Protein AF-A0A5A9PK82-F1 (afdb_monomer)

Mean predicted aligned error: 13.73 Å

Secondary structure (DSSP, 8-state):
--HHHHHHHHHHHHHHHHHHHHHHHHHHHHHHHHHHHHHHHHHHHHHHHHHHHHT--HHHHHHHHHHHHHHHHHTT--TT-TTTHHHHHHHHHHHHHHHHHHHHHHSTT--HHHHHHHHHHHHHHHHHHHHHHHHHHHHS-GGG----HHHHTSTT---GGG--TT-SS-HHHHHHHHHHHHHHHHHHHHHHHHHHHHHHHHHHHHHHHHHHHHHHHHHHTT--TT---HHHHHHHHHHHHHHHHHHHHHHHHHHHHHTTSTTSTTTSSS--------------------------------

Nearest PDB structures (foldseek):
  6xns-assembly1_B  TM=2.934E-01  e=5.528E-01  synthetic construct
  8iyj-assembly1_U5  TM=2.258E-01  e=2.770E+00  Mus musculus
  8iyj-assembly1_V4  TM=2.038E-01  e=4.299E+00  Mus musculus
  8snb-assembly1_8T  TM=1.357E-01  e=3.713E+00  Strongylocentrotus purpuratus
  8i7o-assembly1_C3  TM=1.829E-01  e=9.392E+00  Mus musculus

Solvent-accessible surface area (backbone atoms only — not comparable to full-atom values): 17969 Å² total; per-residue (Å²): 132,54,75,66,59,51,53,53,50,51,52,52,49,52,52,50,48,52,52,50,47,62,72,43,43,58,59,53,46,50,54,49,46,56,49,40,52,53,47,39,52,53,54,51,52,51,48,55,51,50,32,59,75,70,71,54,54,72,68,58,50,51,47,33,40,49,50,52,52,52,50,71,69,45,79,84,70,76,93,85,48,85,80,53,49,63,44,52,51,50,39,53,51,41,39,52,52,41,51,54,50,58,55,54,64,72,48,89,87,69,50,74,68,53,44,50,53,51,53,53,52,42,51,55,42,52,53,51,38,52,55,38,49,52,55,48,45,72,76,46,60,82,92,60,45,80,88,48,71,74,55,60,61,39,92,86,55,76,58,64,86,61,57,56,96,87,52,100,63,56,56,69,60,34,46,56,50,32,53,51,52,52,50,46,51,53,35,55,49,49,49,53,50,46,54,51,52,52,51,52,52,52,52,51,54,52,51,53,50,52,53,51,49,52,56,49,50,40,49,73,71,69,53,66,93,78,75,60,54,72,71,51,48,54,50,50,51,52,52,49,54,51,51,49,51,56,49,49,57,48,48,55,53,44,53,61,56,43,58,76,44,76,77,50,63,79,60,74,78,58,80,85,79,78,79,76,88,83,79,76,82,75,87,72,81,79,78,86,74,90,82,85,84,82,83,88,79,91,76,87,85,130

Organism: NCBI:txid1572043

Structure (mmCIF, N/CA/C/O backbone):
data_AF-A0A5A9PK82-F1
#
_entry.id   AF-A0A5A9PK82-F1
#
loop_
_atom_site.group_PDB
_atom_site.id
_atom_site.type_symbol
_atom_site.label_atom_id
_atom_site.label_alt_id
_atom_site.label_comp_id
_atom_site.label_asym_id
_atom_site.label_entity_id
_atom_site.label_seq_id
_atom_site.pdbx_PDB_ins_code
_atom_site.Cartn_x
_atom_site.Cartn_y
_atom_site.Cartn_z
_atom_site.occupancy
_atom_site.B_iso_or_equiv
_atom_site.auth_seq_id
_atom_site.auth_comp_id
_atom_site.auth_asym_id
_atom_site.auth_atom_id
_atom_site.pdbx_PDB_model_num
ATOM 1 N N . MET A 1 1 ? 15.583 32.517 -18.626 1.00 63.94 1 MET A N 1
ATOM 2 C CA . MET A 1 1 ? 15.439 31.215 -19.321 1.00 63.94 1 MET A CA 1
ATOM 3 C C . MET A 1 1 ? 14.335 31.356 -20.365 1.00 63.94 1 MET A C 1
ATOM 5 O O . MET A 1 1 ? 13.257 31.817 -20.003 1.00 63.94 1 MET A O 1
ATOM 9 N N . SER A 1 2 ? 14.593 31.056 -21.642 1.00 86.00 2 SER A N 1
ATOM 10 C CA . SER A 1 2 ? 13.577 31.177 -22.704 1.00 86.00 2 SER A CA 1
ATOM 11 C C . SER A 1 2 ? 12.447 30.150 -22.518 1.00 86.00 2 SER A C 1
ATOM 13 O O . SER A 1 2 ? 12.601 29.180 -21.775 1.00 86.00 2 SER A O 1
ATOM 15 N N . LYS A 1 3 ? 11.290 30.355 -23.168 1.00 81.19 3 LYS A N 1
ATOM 16 C CA . LYS A 1 3 ? 10.180 29.379 -23.149 1.00 81.19 3 LYS A CA 1
ATOM 17 C C . LYS A 1 3 ? 10.639 28.010 -23.674 1.00 81.19 3 LYS A C 1
ATOM 19 O O . LYS A 1 3 ? 10.378 27.015 -23.013 1.00 81.19 3 LYS A O 1
ATOM 24 N N . ALA A 1 4 ? 11.403 27.991 -24.769 1.00 79.19 4 ALA A N 1
ATOM 25 C CA . ALA A 1 4 ? 12.014 26.779 -25.320 1.00 79.19 4 ALA A CA 1
ATOM 26 C C . ALA A 1 4 ? 12.953 26.089 -24.314 1.00 79.19 4 ALA A C 1
ATOM 28 O O . ALA A 1 4 ? 12.770 24.916 -24.017 1.00 79.19 4 ALA A O 1
ATOM 29 N N . GLY A 1 5 ? 13.853 26.843 -23.667 1.00 84.19 5 GLY A N 1
ATOM 30 C CA . GLY A 1 5 ? 14.768 26.274 -22.671 1.00 84.19 5 GLY A CA 1
ATOM 31 C C . GLY A 1 5 ? 14.069 25.679 -21.439 1.00 84.19 5 GLY A C 1
ATOM 32 O O . GLY A 1 5 ? 14.579 24.734 -20.846 1.00 84.19 5 GLY A O 1
ATOM 33 N N . ARG A 1 6 ? 12.886 26.188 -21.060 1.00 88.56 6 ARG A N 1
ATOM 34 C CA . ARG A 1 6 ? 12.061 25.581 -19.999 1.00 88.56 6 ARG A CA 1
ATOM 35 C C . ARG A 1 6 ? 11.416 24.270 -20.451 1.00 88.56 6 ARG A C 1
ATOM 37 O O . ARG A 1 6 ? 11.420 23.313 -19.684 1.00 88.56 6 ARG A O 1
ATOM 44 N N . THR A 1 7 ? 10.879 24.218 -21.669 1.00 87.06 7 THR A N 1
ATOM 45 C CA . THR A 1 7 ? 10.278 22.998 -22.232 1.00 87.06 7 THR A CA 1
ATOM 46 C C . THR A 1 7 ? 11.313 21.885 -22.405 1.00 87.06 7 THR A C 1
ATOM 48 O O . THR A 1 7 ? 11.048 20.739 -22.036 1.00 87.06 7 THR A O 1
ATOM 51 N N . ASP A 1 8 ? 12.514 22.219 -22.878 1.00 90.69 8 ASP A N 1
ATOM 52 C CA . ASP A 1 8 ? 13.611 21.256 -23.021 1.00 90.69 8 ASP A CA 1
ATOM 53 C C . ASP A 1 8 ? 14.042 20.697 -21.661 1.00 90.69 8 ASP A C 1
ATOM 55 O O . ASP A 1 8 ? 14.221 19.488 -21.506 1.00 90.69 8 ASP A O 1
ATOM 59 N N . LEU A 1 9 ? 14.134 21.557 -20.641 1.00 93.31 9 LEU A N 1
ATOM 60 C CA . LEU A 1 9 ? 14.454 21.135 -19.280 1.00 93.31 9 LEU A CA 1
ATOM 61 C C . LEU A 1 9 ? 13.409 20.161 -18.722 1.00 93.31 9 LEU A C 1
ATOM 63 O O . LEU A 1 9 ? 13.783 19.122 -18.179 1.00 93.31 9 LEU A O 1
ATOM 67 N N . LEU A 1 10 ? 12.117 20.469 -18.877 1.00 91.62 10 LEU A N 1
ATOM 68 C CA . LEU A 1 10 ? 11.035 19.580 -18.442 1.00 91.62 10 LEU A CA 1
ATOM 69 C C . LEU A 1 10 ? 11.108 18.231 -19.158 1.00 91.62 10 LEU A C 1
ATOM 71 O O . LEU A 1 10 ? 11.012 17.189 -18.518 1.00 91.62 10 LEU A O 1
ATOM 75 N N . THR A 1 11 ? 11.362 18.239 -20.466 1.00 91.44 11 THR A N 1
ATOM 76 C CA . THR A 1 11 ? 11.509 17.013 -21.258 1.00 91.44 11 THR A CA 1
ATOM 77 C C . THR A 1 11 ? 12.668 16.160 -20.742 1.00 91.44 11 THR A C 1
ATOM 79 O O . THR A 1 11 ? 12.490 14.970 -20.477 1.00 91.44 11 THR A O 1
ATOM 82 N N . LEU A 1 12 ? 13.837 16.764 -20.508 1.00 90.81 12 LEU A N 1
ATOM 83 C CA . LEU A 1 12 ? 15.002 16.070 -19.951 1.00 90.81 12 LEU A CA 1
ATOM 84 C C . LEU A 1 12 ? 14.733 15.513 -18.548 1.00 90.81 12 LEU A C 1
ATOM 86 O O . LEU A 1 12 ? 15.141 14.390 -18.245 1.00 90.81 12 LEU A O 1
ATOM 90 N N . GLN A 1 13 ? 14.022 16.262 -17.703 1.00 90.75 13 GLN A N 1
ATOM 91 C CA . GLN A 1 13 ? 13.625 15.807 -16.371 1.00 90.75 13 GLN A CA 1
ATOM 92 C C . GLN A 1 13 ? 12.657 14.623 -16.444 1.00 90.75 13 GLN A C 1
ATOM 94 O O . GLN A 1 13 ? 12.891 13.613 -15.781 1.00 90.75 13 GLN A O 1
ATOM 99 N N . CYS A 1 14 ? 11.623 14.699 -17.283 1.00 89.62 14 CYS A N 1
ATOM 100 C CA . CYS A 1 14 ? 10.676 13.606 -17.501 1.00 89.62 14 CYS A CA 1
ATOM 101 C C . CYS A 1 14 ? 11.377 12.353 -18.045 1.00 89.62 14 CYS A C 1
ATOM 103 O O . CYS A 1 14 ? 11.148 11.249 -17.551 1.00 89.62 14 CYS A O 1
ATOM 105 N N . MET A 1 15 ? 12.287 12.510 -19.010 1.00 86.50 15 MET A N 1
ATOM 106 C CA . MET A 1 15 ? 13.096 11.407 -19.537 1.00 86.50 15 MET A CA 1
ATOM 107 C C . MET A 1 15 ? 13.990 10.786 -18.458 1.00 86.50 15 MET A C 1
ATOM 109 O O . MET A 1 15 ? 14.068 9.560 -18.347 1.00 86.50 15 MET A O 1
ATOM 113 N N . GLY A 1 16 ? 14.645 11.618 -17.643 1.00 84.38 16 GLY A N 1
ATOM 114 C CA . GLY A 1 16 ? 15.458 11.170 -16.515 1.00 84.38 16 GLY A CA 1
ATOM 115 C C . GLY A 1 16 ? 14.634 10.389 -15.494 1.00 84.38 16 GLY A C 1
ATOM 116 O O . GLY A 1 16 ? 15.020 9.287 -15.104 1.00 84.38 16 GLY A O 1
ATOM 117 N N . TRP A 1 17 ? 13.463 10.910 -15.130 1.00 85.94 17 TRP A N 1
ATOM 118 C CA . TRP A 1 17 ? 12.547 10.264 -14.195 1.00 85.94 17 TRP A CA 1
ATOM 119 C C . TRP A 1 17 ? 12.041 8.920 -14.726 1.00 85.94 17 TRP A C 1
ATOM 121 O O . TRP A 1 17 ? 12.125 7.921 -14.016 1.00 85.94 17 TRP A O 1
ATOM 131 N N . ASN A 1 18 ? 11.629 8.846 -15.994 1.00 86.06 18 ASN A N 1
ATOM 132 C CA . ASN A 1 18 ? 11.202 7.594 -16.628 1.00 86.06 18 ASN A CA 1
ATOM 133 C C . ASN A 1 18 ? 12.325 6.548 -16.667 1.00 86.06 18 ASN A C 1
ATOM 135 O O . ASN A 1 18 ? 12.089 5.364 -16.406 1.00 86.06 18 ASN A O 1
ATOM 139 N N . LYS A 1 19 ? 13.563 6.978 -16.943 1.00 82.56 19 LYS A N 1
ATOM 140 C CA . LYS A 1 19 ? 14.737 6.097 -16.920 1.00 82.56 19 LYS A CA 1
ATOM 141 C C . LYS A 1 19 ? 14.997 5.554 -15.515 1.00 82.56 19 LYS A C 1
ATOM 143 O O . LYS A 1 19 ? 15.218 4.354 -15.361 1.00 82.56 19 LYS A O 1
ATOM 148 N N . MET A 1 20 ? 14.952 6.413 -14.496 1.00 83.50 20 MET A N 1
ATOM 149 C CA . MET A 1 20 ? 15.125 5.990 -13.103 1.00 83.50 20 MET A CA 1
ATOM 150 C C . MET A 1 20 ? 13.991 5.074 -12.649 1.00 83.50 20 MET A C 1
ATOM 152 O O . MET A 1 20 ? 14.259 4.050 -12.027 1.00 83.50 20 MET A O 1
ATOM 156 N N . LYS A 1 21 ? 12.746 5.396 -13.014 1.00 83.44 21 LYS A N 1
ATOM 157 C CA . LYS A 1 21 ? 11.569 4.581 -12.717 1.00 83.44 21 LYS A CA 1
ATOM 158 C C . LYS A 1 21 ? 11.723 3.182 -13.295 1.00 83.44 21 LYS A C 1
ATOM 160 O O . LYS A 1 21 ? 11.623 2.226 -12.544 1.00 83.44 21 LYS A O 1
ATOM 165 N N . THR A 1 22 ? 12.052 3.061 -14.581 1.00 80.94 22 THR A N 1
ATOM 166 C CA . THR A 1 22 ? 12.252 1.754 -15.234 1.00 80.94 22 THR A CA 1
ATOM 167 C C . THR A 1 22 ? 13.374 0.963 -14.558 1.00 80.94 22 THR A C 1
ATOM 169 O O . THR A 1 22 ? 13.187 -0.192 -14.197 1.00 80.94 22 THR A O 1
ATOM 172 N N . LYS A 1 23 ? 14.522 1.605 -14.297 1.00 81.38 23 LYS A N 1
ATOM 173 C CA . LYS A 1 23 ? 15.682 0.938 -13.689 1.00 81.38 23 LYS A CA 1
ATOM 174 C C . LYS A 1 23 ? 15.406 0.435 -12.267 1.00 81.38 23 LYS A C 1
ATOM 176 O O . LYS A 1 23 ? 15.879 -0.637 -11.898 1.00 81.38 23 LYS A O 1
ATOM 181 N N . ASN A 1 24 ? 14.665 1.210 -11.477 1.00 89.06 24 ASN A N 1
ATOM 182 C CA . ASN A 1 24 ? 14.427 0.918 -10.064 1.00 89.06 24 ASN A CA 1
ATOM 183 C C . ASN A 1 24 ? 13.140 0.117 -9.826 1.00 89.06 24 ASN A C 1
ATOM 185 O O . ASN A 1 24 ? 12.976 -0.430 -8.737 1.00 89.06 24 ASN A O 1
ATOM 189 N N . MET A 1 25 ? 12.253 0.013 -10.825 1.00 91.50 25 MET A N 1
ATOM 190 C CA . MET A 1 25 ? 10.943 -0.636 -10.704 1.00 91.50 25 MET A CA 1
ATOM 191 C C . MET A 1 25 ? 11.059 -2.048 -10.136 1.00 91.50 25 MET A C 1
ATOM 193 O O . MET A 1 25 ? 10.375 -2.395 -9.178 1.00 91.50 25 MET A O 1
ATOM 197 N N . CYS A 1 26 ? 11.984 -2.839 -10.681 1.00 91.25 26 CYS A N 1
ATOM 198 C CA . CYS A 1 26 ? 12.232 -4.199 -10.223 1.00 91.25 26 CYS A CA 1
ATOM 199 C C . CYS A 1 26 ? 12.571 -4.256 -8.728 1.00 91.25 26 CYS A C 1
ATOM 201 O O . CYS A 1 26 ? 11.929 -4.986 -7.976 1.00 91.25 26 CYS A O 1
ATOM 203 N N . GLN A 1 27 ? 13.520 -3.430 -8.281 1.00 91.44 27 GLN A N 1
ATOM 204 C CA . GLN A 1 27 ? 13.928 -3.380 -6.879 1.00 91.44 27 GLN A CA 1
ATOM 205 C C . GLN A 1 27 ? 12.774 -2.933 -5.974 1.00 91.44 27 GLN A C 1
ATOM 207 O O . GLN A 1 27 ? 12.573 -3.516 -4.907 1.00 91.44 27 GLN A O 1
ATOM 212 N N . THR A 1 28 ? 12.003 -1.925 -6.393 1.00 92.62 28 THR A N 1
ATOM 213 C CA . THR A 1 28 ? 10.843 -1.425 -5.646 1.00 92.62 28 THR A CA 1
ATOM 214 C C . THR A 1 28 ? 9.774 -2.501 -5.491 1.00 92.62 28 THR A C 1
ATOM 216 O O . THR A 1 28 ? 9.336 -2.742 -4.367 1.00 92.62 28 THR A O 1
ATOM 219 N N . ILE A 1 29 ? 9.398 -3.172 -6.583 1.00 93.00 29 ILE A N 1
ATOM 220 C CA . ILE A 1 29 ? 8.391 -4.238 -6.566 1.00 93.00 29 ILE A CA 1
ATOM 221 C C . ILE A 1 29 ? 8.869 -5.407 -5.704 1.00 93.00 29 ILE A C 1
ATOM 223 O O . ILE A 1 29 ? 8.145 -5.815 -4.803 1.00 93.00 29 ILE A O 1
ATOM 227 N N . CYS A 1 30 ? 10.105 -5.887 -5.887 1.00 91.56 30 CYS A N 1
ATOM 228 C CA . CYS A 1 30 ? 10.641 -6.995 -5.088 1.00 91.56 30 CYS A CA 1
ATOM 229 C C . CYS A 1 30 ? 10.684 -6.653 -3.592 1.00 91.56 30 CYS A C 1
ATOM 231 O O . CYS A 1 30 ? 10.279 -7.456 -2.757 1.00 91.56 30 CYS A O 1
ATOM 233 N N . THR A 1 31 ? 11.126 -5.440 -3.243 1.00 92.75 31 THR A N 1
ATOM 234 C CA . THR A 1 31 ? 11.197 -5.005 -1.840 1.00 92.75 31 THR A CA 1
ATOM 235 C C . THR A 1 31 ? 9.804 -4.898 -1.220 1.00 92.75 31 THR A C 1
ATOM 237 O O . THR A 1 31 ? 9.612 -5.309 -0.075 1.00 92.75 31 THR A O 1
ATOM 240 N N . ARG A 1 32 ? 8.831 -4.335 -1.950 1.00 94.69 32 ARG A N 1
ATOM 241 C CA . ARG A 1 32 ? 7.436 -4.265 -1.492 1.00 94.69 32 ARG A CA 1
ATOM 242 C C . ARG A 1 32 ? 6.866 -5.664 -1.317 1.00 94.69 32 ARG A C 1
ATOM 244 O O . ARG A 1 32 ? 6.364 -5.953 -0.242 1.00 94.69 32 ARG A O 1
ATOM 251 N N . TYR A 1 33 ? 7.051 -6.542 -2.299 1.00 93.69 33 TYR A N 1
ATOM 252 C CA . TYR A 1 33 ? 6.554 -7.915 -2.265 1.00 93.69 33 TYR A CA 1
ATOM 253 C C . TYR A 1 33 ? 7.083 -8.690 -1.057 1.00 93.69 33 TYR A C 1
ATOM 255 O O . TYR A 1 33 ? 6.300 -9.243 -0.293 1.00 93.69 33 TYR A O 1
ATOM 263 N N . GLN A 1 34 ? 8.395 -8.647 -0.812 1.00 91.88 34 GLN A N 1
ATOM 264 C CA . GLN A 1 34 ? 9.005 -9.301 0.350 1.00 91.88 34 GLN A CA 1
ATOM 265 C C . GLN A 1 34 ? 8.443 -8.774 1.676 1.00 91.88 34 GLN A C 1
ATOM 267 O O . GLN A 1 34 ? 8.162 -9.556 2.582 1.00 91.88 34 GLN A O 1
ATOM 272 N N . LYS A 1 35 ? 8.246 -7.454 1.796 1.00 94.75 35 LYS A N 1
ATOM 273 C CA . LYS A 1 35 ? 7.641 -6.851 2.993 1.00 94.75 35 LYS A CA 1
ATOM 274 C C . LYS A 1 35 ? 6.181 -7.253 3.158 1.00 94.75 35 LYS A C 1
ATOM 276 O O . LYS A 1 35 ? 5.779 -7.593 4.265 1.00 94.75 35 LYS A O 1
ATOM 281 N N . THR A 1 36 ? 5.405 -7.232 2.079 1.00 94.56 36 THR A N 1
ATOM 282 C CA . THR A 1 36 ? 4.005 -7.663 2.080 1.00 94.56 36 THR A CA 1
ATOM 283 C C . THR A 1 36 ? 3.903 -9.125 2.497 1.00 94.56 36 THR A C 1
ATOM 285 O O . THR A 1 36 ? 3.124 -9.427 3.387 1.00 94.56 36 THR A O 1
ATOM 288 N N . GLN A 1 37 ? 4.754 -10.009 1.971 1.00 92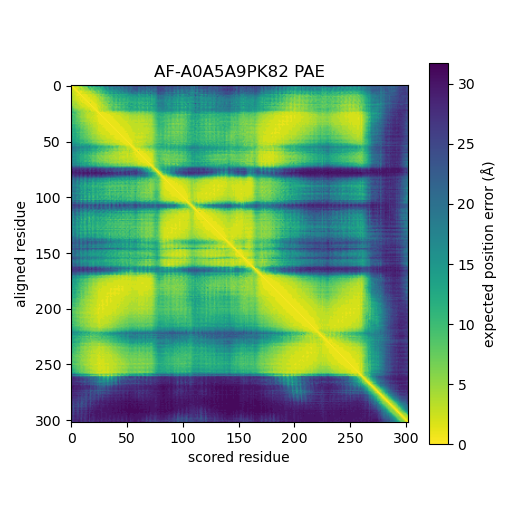.94 37 GLN A N 1
ATOM 289 C CA . GLN A 1 37 ? 4.782 -11.427 2.338 1.00 92.94 37 GLN A CA 1
ATOM 290 C C . GLN A 1 37 ? 5.161 -11.648 3.812 1.00 92.94 37 GLN A C 1
ATOM 292 O O . GLN A 1 37 ? 4.533 -12.449 4.503 1.00 92.94 37 GLN A O 1
ATOM 297 N N . GLN A 1 38 ? 6.165 -10.923 4.317 1.00 94.19 38 GLN A N 1
ATOM 298 C CA . GLN A 1 38 ? 6.550 -10.978 5.733 1.00 94.19 38 GLN A CA 1
ATOM 299 C C . GLN A 1 38 ? 5.418 -10.501 6.647 1.00 94.19 38 GLN A C 1
ATOM 301 O O . GLN A 1 38 ? 5.119 -11.153 7.647 1.00 94.19 38 GLN A O 1
ATOM 306 N N . ASN A 1 39 ? 4.777 -9.385 6.293 1.00 95.69 39 ASN A N 1
ATOM 307 C CA . ASN A 1 39 ? 3.645 -8.851 7.039 1.00 95.69 39 ASN A CA 1
ATOM 308 C C . ASN A 1 39 ? 2.455 -9.807 6.982 1.00 95.69 39 ASN A C 1
ATOM 310 O O . ASN A 1 39 ? 1.889 -10.108 8.021 1.00 95.69 39 ASN A O 1
ATOM 314 N N . LEU A 1 40 ? 2.120 -10.338 5.807 1.00 95.19 40 LEU A N 1
ATOM 315 C CA . LEU A 1 40 ? 1.020 -11.278 5.633 1.00 95.19 40 LEU A CA 1
ATOM 316 C C . LEU A 1 40 ? 1.211 -12.509 6.520 1.00 95.19 40 LEU A C 1
ATOM 318 O O . LEU A 1 40 ? 0.307 -12.863 7.273 1.00 95.19 40 LEU A O 1
ATOM 322 N N . LYS A 1 41 ? 2.412 -13.101 6.517 1.00 95.06 41 LYS A N 1
ATOM 323 C CA . LYS A 1 41 ? 2.748 -14.222 7.402 1.00 95.06 41 LYS A CA 1
ATOM 324 C C . LYS A 1 41 ? 2.562 -13.854 8.877 1.00 95.06 41 LYS A C 1
ATOM 326 O O . LYS A 1 41 ? 1.862 -14.558 9.597 1.00 95.06 41 LYS A O 1
ATOM 331 N N . LYS A 1 42 ? 3.148 -12.734 9.309 1.00 96.69 42 LYS A N 1
ATOM 332 C CA . LYS A 1 42 ? 3.074 -12.257 10.697 1.00 96.69 42 LYS A CA 1
ATOM 333 C C . LYS A 1 42 ? 1.633 -12.001 11.147 1.00 96.69 42 LYS A C 1
ATOM 335 O O . LYS A 1 42 ? 1.250 -12.381 12.250 1.00 96.69 42 LYS A O 1
ATOM 340 N N . GLU A 1 43 ? 0.841 -11.322 10.325 1.00 96.56 43 GLU A N 1
ATOM 341 C CA . GLU A 1 43 ? -0.534 -10.971 10.672 1.00 96.56 43 GLU A CA 1
ATOM 342 C C . GLU A 1 43 ? -1.448 -12.206 10.638 1.00 96.56 43 GLU A C 1
ATOM 344 O O . GLU A 1 43 ? -2.302 -12.330 11.513 1.00 96.56 43 GLU A O 1
ATOM 349 N N . THR A 1 44 ? -1.202 -13.164 9.735 1.00 95.00 44 THR A N 1
ATOM 350 C CA . THR A 1 44 ? -1.902 -14.462 9.700 1.00 95.00 44 THR A CA 1
ATOM 351 C C . THR A 1 44 ? -1.598 -15.302 10.940 1.00 95.00 44 THR A C 1
ATOM 353 O O . THR A 1 44 ? -2.520 -15.807 11.575 1.00 95.00 44 THR A O 1
ATOM 356 N N . GLU A 1 45 ? -0.326 -15.420 11.336 1.00 95.81 45 GLU A N 1
ATOM 357 C CA . GLU A 1 45 ? 0.073 -16.097 12.582 1.00 95.81 45 GLU A CA 1
ATOM 358 C C . GLU A 1 45 ? -0.589 -15.434 13.796 1.00 95.81 45 GLU A C 1
ATOM 360 O O . GLU A 1 45 ? -1.198 -16.106 14.625 1.00 95.81 45 GLU A O 1
ATOM 365 N N . SER A 1 46 ? -0.575 -14.101 13.846 1.00 95.38 46 SER A N 1
ATOM 366 C CA . SER A 1 46 ? -1.221 -13.351 14.920 1.00 95.38 46 SER A CA 1
ATOM 367 C C . SER A 1 46 ? -2.748 -13.508 14.944 1.00 95.38 46 SER A C 1
ATOM 369 O O . SER A 1 46 ? -3.324 -13.473 16.030 1.00 95.38 46 SER A O 1
ATOM 371 N N . LEU A 1 47 ? -3.412 -13.688 13.795 1.00 94.38 47 LEU A N 1
ATOM 372 C CA . LEU A 1 47 ? -4.841 -14.017 13.749 1.00 94.38 47 LEU A CA 1
ATOM 373 C C . LEU A 1 47 ? -5.100 -15.433 14.281 1.00 94.38 47 LEU A C 1
ATOM 375 O O . LEU A 1 47 ? -6.056 -15.639 15.023 1.00 94.38 47 LEU A O 1
ATOM 379 N N . GLN A 1 48 ? -4.235 -16.399 13.959 1.00 93.81 48 GLN A N 1
ATOM 380 C CA . GLN A 1 48 ? -4.337 -17.762 14.495 1.00 93.81 48 GLN A CA 1
ATOM 381 C C . GLN A 1 48 ? -4.142 -17.804 16.014 1.00 93.81 48 GLN A C 1
ATOM 383 O O . GLN A 1 48 ? -4.819 -18.569 16.699 1.00 93.81 48 GLN A O 1
ATOM 388 N N . ASP A 1 49 ? -3.249 -16.979 16.555 1.00 94.44 49 ASP A N 1
ATOM 389 C CA . ASP A 1 49 ? -3.067 -16.865 18.003 1.00 94.44 49 ASP A CA 1
ATOM 390 C C . ASP A 1 49 ? -4.294 -16.236 18.676 1.00 94.44 49 ASP A C 1
ATOM 392 O O . ASP A 1 49 ? -4.785 -16.780 19.664 1.00 94.44 49 ASP A O 1
ATOM 396 N N . MET A 1 50 ? -4.863 -15.178 18.086 1.00 91.69 50 MET A N 1
ATOM 397 C CA . MET A 1 50 ? -6.112 -14.564 18.558 1.00 91.69 50 MET A CA 1
ATOM 398 C C . MET A 1 50 ? -7.286 -15.553 18.520 1.00 91.69 50 MET A C 1
ATOM 400 O O . MET A 1 50 ? -8.069 -15.634 19.462 1.00 91.69 50 MET A O 1
ATOM 404 N N . LYS A 1 51 ? -7.377 -16.367 17.464 1.00 92.25 51 LYS A N 1
ATOM 405 C CA . LYS A 1 51 ? -8.388 -17.422 17.328 1.00 92.25 51 LYS A CA 1
ATOM 406 C C . LYS A 1 51 ? -8.294 -18.457 18.455 1.00 92.25 51 LYS A C 1
ATOM 408 O O . LYS A 1 51 ? -9.317 -18.861 19.004 1.00 92.25 51 LYS A O 1
ATOM 413 N N . LYS A 1 52 ? -7.074 -18.864 18.828 1.00 92.38 52 LYS A N 1
ATOM 414 C CA . LYS A 1 52 ? -6.838 -19.781 19.957 1.00 92.38 52 LYS A CA 1
ATOM 415 C C . LYS A 1 52 ? -7.173 -19.134 21.298 1.00 92.38 52 LYS A C 1
ATOM 417 O O . LYS A 1 52 ? -7.797 -19.785 22.127 1.00 92.38 52 LYS A O 1
ATOM 422 N N . GLU A 1 53 ? -6.769 -17.881 21.504 1.00 91.12 53 GLU A N 1
ATOM 423 C CA . GLU A 1 53 ? -7.041 -17.129 22.736 1.00 91.12 53 GLU A CA 1
ATOM 424 C C . GLU A 1 53 ? -8.546 -16.991 22.983 1.00 91.12 53 GLU A C 1
ATOM 426 O O . GLU A 1 53 ? -9.021 -17.233 24.090 1.00 91.12 53 GLU A O 1
ATOM 431 N N . LEU A 1 54 ? -9.302 -16.687 21.929 1.00 88.69 54 LEU A N 1
ATOM 432 C CA . LEU A 1 54 ? -10.751 -16.523 21.999 1.00 88.69 54 LEU A CA 1
ATOM 433 C C . LEU A 1 54 ? -11.514 -17.858 21.909 1.00 88.69 54 LEU A C 1
ATOM 435 O O . LEU A 1 54 ? -12.720 -17.879 22.129 1.00 88.69 54 LEU A O 1
ATOM 439 N N . SER A 1 55 ? -10.830 -18.974 21.622 1.00 88.69 55 SER A N 1
ATOM 440 C CA . SER A 1 55 ? -11.433 -20.302 21.402 1.00 88.69 55 SER A CA 1
ATOM 441 C C . SER A 1 55 ? -12.519 -20.308 20.315 1.00 88.69 55 SER A C 1
ATOM 443 O O . SER A 1 55 ? -13.577 -20.914 20.471 1.00 88.69 55 SER A O 1
ATOM 445 N N . VAL A 1 56 ? -12.243 -19.623 19.203 1.00 88.62 56 VAL A N 1
ATOM 446 C CA . VAL A 1 56 ? -13.188 -19.369 18.104 1.00 88.62 56 VAL A CA 1
ATOM 447 C C . VAL A 1 56 ? -12.851 -20.253 16.898 1.00 88.62 56 VAL A C 1
ATOM 449 O O . VAL A 1 56 ? -11.681 -20.535 16.638 1.00 88.62 56 VAL A O 1
ATOM 452 N N . ASP A 1 57 ? -13.850 -20.708 16.142 1.00 90.56 57 ASP A N 1
ATOM 453 C CA . ASP A 1 57 ? -13.640 -21.396 14.860 1.00 90.56 57 ASP A CA 1
ATOM 454 C C . ASP A 1 57 ? -13.748 -20.431 13.660 1.00 90.56 57 ASP A C 1
ATOM 456 O O . ASP A 1 57 ? -14.048 -19.251 13.819 1.00 90.56 57 ASP A O 1
ATOM 460 N N . ASP A 1 58 ? -13.453 -20.894 12.440 1.00 88.94 58 ASP A N 1
ATOM 461 C CA . ASP A 1 58 ? -13.521 -20.000 11.271 1.00 88.94 58 ASP A CA 1
ATOM 462 C C . ASP A 1 58 ? -14.955 -19.529 10.985 1.00 88.94 58 ASP A C 1
ATOM 464 O O . ASP A 1 58 ? -15.141 -18.402 10.540 1.00 88.94 58 ASP A O 1
ATOM 468 N N . GLY A 1 59 ? -15.974 -20.343 11.282 1.00 89.44 59 GLY A N 1
ATOM 469 C CA . GLY A 1 59 ? -17.376 -19.992 11.052 1.00 89.44 59 GLY A CA 1
ATOM 470 C C . GLY A 1 59 ? -17.843 -18.845 11.944 1.00 89.44 59 GLY A C 1
ATOM 471 O O . GLY A 1 59 ? -18.444 -17.890 11.458 1.00 89.44 59 GLY A O 1
ATOM 472 N N . ILE A 1 60 ? -17.504 -18.898 13.231 1.00 87.44 60 ILE A N 1
ATOM 473 C CA . ILE A 1 60 ? -17.793 -17.830 14.194 1.00 87.44 60 ILE A CA 1
ATOM 474 C C . ILE A 1 60 ? -17.001 -16.563 13.840 1.00 87.44 60 ILE A C 1
ATOM 476 O O . ILE A 1 60 ? -17.533 -15.460 13.925 1.00 87.44 60 ILE A O 1
ATOM 480 N N . LEU A 1 61 ? -15.753 -16.705 13.386 1.00 88.81 61 LEU A N 1
ATOM 481 C CA . LEU A 1 61 ? -14.943 -15.572 12.937 1.00 88.81 61 LEU A CA 1
ATOM 482 C C . LEU A 1 61 ? -15.562 -14.872 11.718 1.00 88.81 61 LEU A C 1
ATOM 484 O O . LEU A 1 61 ? -15.633 -13.644 11.696 1.00 88.81 61 LEU A O 1
ATOM 488 N N . TYR A 1 62 ? -16.056 -15.632 10.734 1.00 88.81 62 TYR A N 1
ATOM 489 C CA . TYR A 1 62 ? -16.807 -15.067 9.609 1.00 88.81 62 TYR A CA 1
ATOM 490 C C . TYR A 1 62 ? -18.088 -14.376 10.072 1.00 88.81 62 TYR A C 1
ATOM 492 O O . TYR A 1 62 ? -18.372 -13.275 9.606 1.00 88.81 62 TYR A O 1
ATOM 500 N N . GLN A 1 63 ? -18.816 -14.971 11.022 1.00 90.12 63 GLN A N 1
ATOM 501 C CA . GLN A 1 63 ? -20.013 -14.349 11.580 1.00 90.12 63 GLN A CA 1
ATOM 502 C C . GLN A 1 63 ? -19.688 -12.999 12.225 1.00 90.12 63 GLN A C 1
ATOM 504 O O . GLN A 1 63 ? -20.355 -12.018 11.930 1.00 90.12 63 GLN A O 1
ATOM 509 N N . TRP A 1 64 ? -18.622 -12.899 13.023 1.00 90.88 64 TRP A N 1
ATOM 510 C CA . TRP A 1 64 ? -18.223 -11.626 13.635 1.00 90.88 64 TRP A CA 1
ATOM 511 C C . TRP A 1 64 ? -17.842 -10.564 12.607 1.00 90.88 64 TRP A C 1
ATOM 513 O O . TRP A 1 64 ? -18.136 -9.386 12.804 1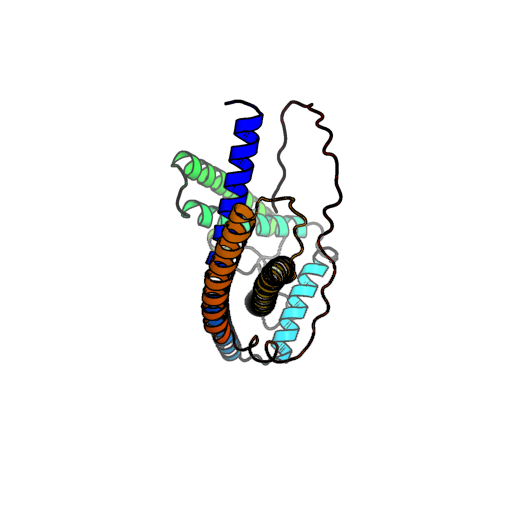.00 90.88 64 TRP A O 1
ATOM 523 N N . VAL A 1 65 ? -17.204 -10.966 11.505 1.00 90.00 65 VAL A N 1
ATOM 524 C CA . VAL A 1 65 ? -16.908 -10.053 10.396 1.00 90.00 65 VAL A CA 1
ATOM 525 C C . VAL A 1 65 ? -18.204 -9.522 9.783 1.00 90.00 65 VAL A C 1
ATOM 527 O O . VAL A 1 65 ? -18.316 -8.317 9.560 1.00 90.00 65 VAL A O 1
ATOM 530 N N . THR A 1 66 ? -19.188 -10.392 9.551 1.00 88.44 66 THR A N 1
ATOM 531 C CA . THR A 1 66 ? -20.507 -10.003 9.038 1.00 88.44 66 THR A CA 1
ATOM 532 C C . THR A 1 66 ? -21.261 -9.113 10.024 1.00 88.44 66 THR A C 1
ATOM 534 O O . THR A 1 66 ? -21.766 -8.073 9.614 1.00 88.44 66 THR A O 1
ATOM 537 N N . ASP A 1 67 ? -21.257 -9.439 11.317 1.00 86.62 67 ASP A N 1
ATOM 538 C CA . ASP A 1 67 ? -21.915 -8.646 12.360 1.00 86.62 67 ASP A CA 1
ATOM 539 C C . ASP A 1 67 ? -21.387 -7.204 12.380 1.00 86.62 67 ASP A C 1
ATOM 541 O O . ASP A 1 67 ? -22.164 -6.253 12.443 1.00 86.62 67 ASP A O 1
ATOM 545 N N . VAL A 1 68 ? -20.063 -7.018 12.289 1.00 87.25 68 VAL A N 1
ATOM 546 C CA . VAL A 1 68 ? -19.440 -5.682 12.260 1.00 87.25 68 VAL A CA 1
ATOM 547 C C . VAL A 1 68 ? -19.808 -4.924 10.981 1.00 87.25 68 VAL A C 1
ATOM 549 O O . VAL A 1 68 ? -20.071 -3.720 11.033 1.00 87.25 68 VAL A O 1
ATOM 552 N N . GLN A 1 69 ? -19.871 -5.607 9.834 1.00 87.31 69 GLN A N 1
ATOM 553 C CA . GLN A 1 69 ? -20.307 -5.003 8.570 1.00 87.31 69 GLN A CA 1
ATOM 554 C C . GLN A 1 69 ? -21.775 -4.564 8.634 1.00 87.31 69 GLN A C 1
ATOM 556 O O . GLN A 1 69 ? -22.099 -3.428 8.289 1.00 87.31 69 GLN A O 1
ATOM 561 N N . GLU A 1 70 ? -22.666 -5.433 9.108 1.00 85.25 70 GLU A N 1
ATOM 562 C CA . GLU A 1 70 ? -24.088 -5.130 9.274 1.00 85.25 70 GLU A CA 1
ATOM 563 C C . GLU A 1 70 ? -24.311 -4.014 10.295 1.00 85.25 70 GLU A C 1
ATOM 565 O O . GLU A 1 70 ? -25.105 -3.103 10.050 1.00 85.25 70 GLU A O 1
ATOM 570 N N . TRP A 1 71 ? -23.565 -4.017 11.401 1.00 81.62 71 TRP A N 1
ATOM 571 C CA . TRP A 1 71 ? -23.573 -2.928 12.374 1.00 81.62 71 TRP A CA 1
ATOM 572 C C . TRP A 1 71 ? -23.193 -1.592 11.720 1.00 81.62 71 TRP A C 1
ATOM 574 O O . TRP A 1 71 ? -23.936 -0.617 11.834 1.00 81.62 71 TRP A O 1
ATOM 584 N N . ALA A 1 72 ? -22.115 -1.555 10.931 1.00 78.00 72 ALA A N 1
ATOM 585 C CA . ALA A 1 72 ? -21.709 -0.349 10.208 1.00 78.00 72 ALA A CA 1
ATOM 586 C C . ALA A 1 72 ? -22.788 0.155 9.225 1.00 78.00 72 ALA A C 1
ATOM 588 O O . ALA A 1 72 ? -22.924 1.363 9.015 1.00 78.00 72 ALA A O 1
ATOM 589 N N . HIS A 1 73 ? -23.580 -0.749 8.640 1.00 73.25 73 HIS A N 1
ATOM 590 C CA . HIS A 1 73 ? -24.680 -0.406 7.735 1.00 73.25 73 HIS A CA 1
ATOM 591 C C . HIS A 1 73 ? -25.985 -0.012 8.452 1.00 73.25 73 HIS A C 1
ATOM 593 O O . HIS A 1 73 ? -26.791 0.732 7.889 1.00 73.25 73 HIS A O 1
ATOM 599 N N . THR A 1 74 ? -26.207 -0.473 9.685 1.00 67.00 74 THR A N 1
ATOM 600 C CA . THR A 1 74 ? -27.463 -0.278 10.436 1.00 67.00 74 THR A CA 1
ATOM 601 C C . THR A 1 74 ? -27.481 0.965 11.329 1.00 67.00 74 THR A C 1
ATOM 603 O O . THR A 1 74 ? -28.561 1.364 11.769 1.00 67.00 74 THR A O 1
ATOM 606 N N . THR A 1 75 ? -26.353 1.672 11.493 1.00 55.50 75 THR A N 1
ATOM 607 C CA . THR A 1 75 ? -26.214 2.932 12.265 1.00 55.50 75 THR A CA 1
ATOM 608 C C . THR A 1 75 ? -27.197 4.055 11.869 1.00 55.50 75 THR A C 1
ATOM 610 O O . THR A 1 75 ? -27.325 5.050 12.579 1.00 55.50 75 THR A O 1
ATOM 613 N N . SER A 1 76 ? -27.965 3.911 10.781 1.00 50.22 76 SER A N 1
ATOM 614 C CA . SER A 1 76 ? -28.998 4.876 10.377 1.00 50.22 76 SER A CA 1
ATOM 615 C C . SER A 1 76 ? -30.443 4.519 10.772 1.00 50.22 76 SER A C 1
ATOM 617 O O . SER A 1 76 ? -31.318 5.371 10.601 1.00 50.22 76 SER A O 1
ATOM 619 N N . VAL A 1 77 ? -30.756 3.305 11.244 1.00 50.19 77 VAL A N 1
ATOM 620 C CA . VAL A 1 77 ? -32.162 2.857 11.364 1.00 50.19 77 VAL A CA 1
ATOM 621 C C . VAL A 1 77 ? -32.378 2.021 12.628 1.00 50.19 77 VAL A C 1
ATOM 623 O O . VAL A 1 77 ? -32.426 0.799 12.589 1.00 50.19 77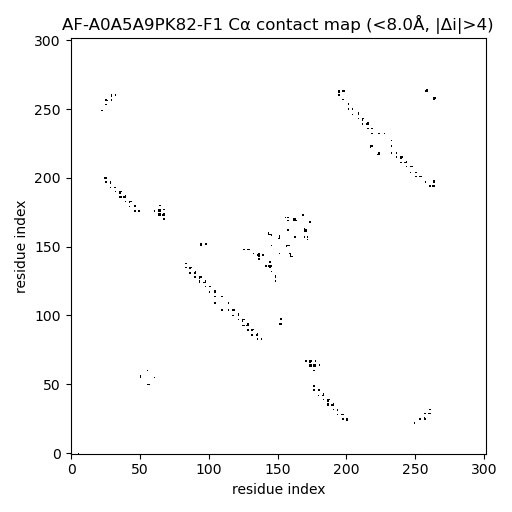 VAL A O 1
ATOM 626 N N . GLY A 1 78 ? -32.545 2.687 13.772 1.00 49.38 78 GLY A N 1
ATOM 627 C CA . GLY A 1 78 ? -32.800 2.017 15.050 1.00 49.38 78 GLY A CA 1
ATOM 628 C C . GLY A 1 78 ? -33.578 2.891 16.024 1.00 49.38 78 GLY A C 1
ATOM 629 O O . GLY A 1 78 ? -33.018 3.459 16.956 1.00 49.38 78 GLY A O 1
ATOM 630 N N . ASN A 1 79 ? -34.884 3.016 15.784 1.00 52.97 79 ASN A N 1
ATOM 631 C CA . ASN A 1 79 ? -35.846 3.601 16.715 1.00 52.97 79 ASN A CA 1
ATOM 632 C C . ASN A 1 79 ? -35.855 2.797 18.017 1.00 52.97 79 ASN A C 1
ATOM 634 O O . ASN A 1 79 ? -36.196 1.623 17.965 1.00 52.97 79 ASN A O 1
ATOM 638 N N . ASN A 1 80 ? -35.496 3.442 19.133 1.00 51.88 80 ASN A N 1
ATOM 639 C CA . ASN A 1 80 ? -36.026 3.201 20.489 1.00 51.88 80 ASN A CA 1
ATOM 640 C C . ASN A 1 80 ? -35.524 4.249 21.509 1.00 51.88 80 ASN A C 1
ATOM 642 O O . ASN A 1 80 ? -36.081 4.335 22.596 1.00 51.88 80 ASN A O 1
ATOM 646 N N . ASP A 1 81 ? -34.537 5.092 21.158 1.00 57.34 81 ASP A N 1
ATOM 647 C CA . ASP A 1 81 ? -33.965 6.084 22.089 1.00 57.34 81 ASP A CA 1
ATOM 648 C C . ASP A 1 81 ? -33.522 7.397 21.397 1.00 57.34 81 ASP A C 1
ATOM 650 O O . ASP A 1 81 ? -32.419 7.910 21.592 1.00 57.34 81 ASP A O 1
ATOM 654 N N . ALA A 1 82 ? -34.375 7.935 20.516 1.00 66.38 82 ALA A N 1
ATOM 655 C CA . ALA A 1 82 ? -34.041 9.034 19.594 1.00 66.38 82 ALA A CA 1
ATOM 656 C C . ALA A 1 82 ? -33.475 10.306 20.267 1.00 66.38 82 ALA A C 1
ATOM 658 O O . ALA A 1 82 ? -32.771 11.077 19.618 1.00 66.38 82 ALA A O 1
ATOM 659 N N . ALA A 1 83 ? -33.764 10.528 21.554 1.00 73.56 83 ALA A N 1
ATOM 660 C CA . ALA A 1 83 ? -33.271 11.680 22.309 1.00 73.56 83 ALA A CA 1
ATOM 661 C C . ALA A 1 83 ? -31.876 11.462 22.931 1.00 73.56 83 ALA A C 1
ATOM 663 O O . ALA A 1 83 ? -31.114 12.421 23.046 1.00 73.56 83 ALA A O 1
ATOM 664 N N . ILE A 1 84 ? -31.521 10.229 23.315 1.00 82.88 84 ILE A N 1
ATOM 665 C CA . ILE A 1 84 ? -30.250 9.918 23.998 1.00 82.88 84 ILE A CA 1
ATOM 666 C C . ILE A 1 84 ? -29.168 9.490 22.997 1.00 82.88 84 ILE A C 1
ATOM 668 O O . ILE A 1 84 ? -27.992 9.794 23.199 1.00 82.88 84 ILE A O 1
ATOM 672 N N . GLN A 1 85 ? -29.544 8.863 21.878 1.00 82.88 85 GLN A N 1
ATOM 673 C CA . GLN A 1 85 ? -28.614 8.487 20.804 1.00 82.88 85 GLN A CA 1
ATOM 674 C C . GLN A 1 85 ? -27.700 9.624 20.303 1.00 82.88 85 GLN A C 1
ATOM 676 O O . GLN A 1 85 ? -26.491 9.413 20.234 1.00 82.88 85 GLN A O 1
ATOM 681 N N . PRO A 1 86 ? -28.180 10.853 20.023 1.00 86.38 86 PRO A N 1
ATOM 682 C CA . PRO A 1 86 ? -27.282 11.936 19.614 1.00 86.38 86 PRO A CA 1
ATOM 683 C C . PRO A 1 86 ? -26.259 12.303 20.702 1.00 86.38 86 PRO A C 1
ATOM 685 O O . PRO A 1 86 ? -25.126 12.670 20.383 1.00 86.38 86 PRO A O 1
ATOM 688 N N . ILE A 1 87 ? -26.622 12.171 21.983 1.00 89.12 87 ILE A N 1
ATOM 689 C CA . ILE A 1 87 ? -25.708 12.407 23.109 1.00 89.12 87 ILE A CA 1
ATOM 690 C C . ILE A 1 87 ? -24.642 11.306 23.150 1.00 89.12 87 ILE A C 1
ATOM 692 O O . ILE A 1 87 ? -23.459 11.617 23.279 1.00 89.12 87 ILE A O 1
ATOM 696 N N . ARG A 1 88 ? -25.034 10.037 22.977 1.00 88.81 88 ARG A N 1
ATOM 697 C CA . ARG A 1 88 ? -24.111 8.890 22.901 1.00 88.81 88 ARG A CA 1
ATOM 698 C C . ARG A 1 88 ? -23.115 9.039 21.751 1.00 88.81 88 ARG A C 1
ATOM 700 O O . ARG A 1 88 ? -21.913 8.992 21.997 1.00 88.81 88 ARG A O 1
ATOM 707 N N . ASN A 1 89 ? -23.596 9.366 20.552 1.00 86.88 89 ASN A N 1
ATOM 708 C CA . ASN A 1 89 ? -22.745 9.620 19.385 1.00 86.88 89 ASN A CA 1
ATOM 709 C C . ASN A 1 89 ? -21.755 10.764 19.646 1.00 86.88 89 ASN A C 1
ATOM 711 O O . ASN A 1 89 ? -20.576 10.659 19.322 1.00 86.88 89 ASN A O 1
ATOM 715 N N . THR A 1 90 ? -22.212 11.841 20.296 1.00 90.75 90 THR A N 1
ATOM 716 C CA . THR A 1 90 ? -21.349 12.974 20.662 1.00 90.75 90 THR A CA 1
ATOM 717 C C . THR A 1 90 ? -20.255 12.555 21.652 1.00 90.75 90 THR A C 1
ATOM 719 O O . THR A 1 90 ? -19.110 12.992 21.531 1.00 90.75 90 THR A O 1
ATOM 722 N N . ILE A 1 91 ? -20.579 11.706 22.633 1.00 91.69 91 ILE A N 1
ATOM 723 C CA . ILE A 1 91 ? -19.607 11.168 23.596 1.00 91.69 91 ILE A CA 1
ATOM 724 C C . ILE A 1 91 ? -18.562 10.304 22.879 1.00 91.69 91 ILE A C 1
ATOM 726 O O . ILE A 1 91 ? -17.362 10.500 23.093 1.00 91.69 91 ILE A O 1
ATOM 730 N N . GLU A 1 92 ? -19.001 9.386 22.016 1.00 90.00 92 GLU A N 1
ATOM 731 C CA . GLU A 1 92 ? -18.125 8.519 21.223 1.00 90.00 92 GLU A CA 1
ATOM 732 C C . GLU A 1 92 ? -17.186 9.347 20.338 1.00 90.00 92 GLU A C 1
ATOM 734 O O . GLU A 1 92 ? -15.961 9.219 20.443 1.00 90.00 92 GLU A O 1
ATOM 739 N N . GLU A 1 93 ? -17.733 10.282 19.558 1.00 90.75 93 GLU A N 1
ATOM 740 C CA . GLU A 1 93 ? -16.973 11.153 18.660 1.00 90.75 93 GLU A CA 1
ATOM 741 C C . GLU A 1 93 ? -15.933 11.987 19.420 1.00 90.75 93 GLU A C 1
ATOM 743 O O . GLU A 1 93 ? -14.755 12.019 19.045 1.00 90.75 93 GLU A O 1
ATOM 748 N N . LEU A 1 94 ? -16.330 12.633 20.525 1.00 93.88 94 LEU A N 1
ATOM 749 C CA . LEU A 1 94 ? -15.420 13.425 21.354 1.00 93.88 94 LEU A CA 1
ATOM 750 C C . LEU A 1 94 ? -14.309 12.561 21.957 1.00 93.88 94 LEU A C 1
ATOM 752 O O . LEU A 1 94 ? -13.153 12.996 21.994 1.00 93.88 94 LEU A O 1
ATOM 756 N N . SER A 1 95 ? -14.626 11.341 22.400 1.00 92.75 95 SER A N 1
ATOM 757 C CA . SER A 1 95 ? -13.635 10.416 22.956 1.00 92.75 95 SER A CA 1
ATOM 758 C C . SER A 1 95 ? -12.572 10.030 21.918 1.00 92.75 95 SER A C 1
ATOM 760 O O . SER A 1 95 ? -11.372 10.140 22.196 1.00 92.75 95 SER A O 1
ATOM 762 N N . LEU A 1 96 ? -12.990 9.688 20.693 1.00 90.81 96 LEU A N 1
ATOM 763 C CA . LEU A 1 96 ? -12.105 9.352 19.575 1.00 90.81 96 LEU A CA 1
ATOM 764 C C . LEU A 1 96 ? -11.244 10.551 19.177 1.00 90.81 96 LEU A C 1
ATOM 766 O O . LEU A 1 96 ? -10.021 10.444 19.060 1.00 90.81 96 LEU A O 1
ATOM 770 N N . CYS A 1 97 ? -11.867 11.722 19.052 1.00 92.44 97 CYS A N 1
ATOM 771 C CA . CYS A 1 97 ? -11.205 12.993 18.788 1.00 92.44 97 CYS A CA 1
ATOM 772 C C . CYS A 1 97 ? -10.059 13.271 19.776 1.00 92.44 97 CYS A C 1
ATOM 774 O O . CYS A 1 97 ? -8.935 13.601 19.375 1.00 92.44 97 CYS A O 1
ATOM 776 N N . ILE A 1 98 ? -10.318 13.114 21.076 1.00 93.44 98 ILE A N 1
ATOM 777 C CA . ILE A 1 98 ? -9.319 13.337 22.126 1.00 93.44 98 ILE A CA 1
ATOM 778 C C . ILE A 1 98 ? -8.183 12.314 22.019 1.00 93.44 98 ILE A C 1
ATOM 780 O O . ILE A 1 98 ? -7.019 12.725 22.025 1.00 93.44 98 ILE A O 1
ATOM 784 N N . LYS A 1 99 ? -8.491 11.017 21.864 1.00 91.31 99 LYS A N 1
ATOM 785 C CA . LYS A 1 99 ? -7.489 9.943 21.705 1.00 91.31 99 LYS A CA 1
ATOM 786 C C . LYS A 1 99 ? -6.577 10.204 20.499 1.00 91.31 99 LYS A C 1
ATOM 788 O O . LYS A 1 99 ? -5.348 10.190 20.615 1.00 91.31 99 LYS A O 1
ATOM 793 N N . GLN A 1 100 ? -7.154 10.564 19.351 1.00 89.44 100 GLN A N 1
ATOM 794 C CA . GLN A 1 100 ? -6.395 10.916 18.148 1.00 89.44 100 GLN A CA 1
ATOM 795 C C . GLN A 1 100 ? -5.493 12.139 18.367 1.00 89.44 100 GLN A C 1
ATOM 797 O O . GLN A 1 100 ? -4.332 12.148 17.945 1.00 89.44 100 GLN A O 1
ATOM 802 N N . ARG A 1 101 ? -5.986 13.187 19.040 1.00 90.19 101 ARG A N 1
ATOM 803 C CA . ARG A 1 101 ? -5.185 14.383 19.356 1.00 90.19 101 ARG A CA 1
ATOM 804 C C . ARG A 1 101 ? -4.065 14.084 20.348 1.00 90.19 101 ARG A C 1
ATOM 806 O O . ARG A 1 101 ? -2.966 14.607 20.159 1.00 90.19 101 ARG A O 1
ATOM 813 N N . GLN A 1 102 ? -4.300 13.231 21.347 1.00 89.50 102 GLN A N 1
ATOM 814 C CA . GLN A 1 102 ? -3.258 12.742 22.257 1.00 89.50 102 GLN A CA 1
ATOM 815 C C . GLN A 1 102 ? -2.155 12.023 21.478 1.00 89.50 102 GLN A C 1
ATOM 817 O O . GLN A 1 102 ? -0.981 12.348 21.647 1.00 89.50 102 GLN A O 1
ATOM 822 N N . HIS A 1 103 ? -2.521 11.133 20.553 1.00 86.38 103 HIS A N 1
ATOM 823 C CA . HIS A 1 103 ? -1.553 10.458 19.691 1.00 86.38 103 HIS A CA 1
ATOM 824 C C . HIS A 1 103 ? -0.760 11.453 18.817 1.00 86.38 103 HIS A C 1
ATOM 826 O O . HIS A 1 103 ? 0.471 11.405 18.753 1.00 86.38 103 HIS A O 1
ATOM 832 N N . ARG A 1 104 ? -1.437 12.431 18.194 1.00 86.12 104 ARG A N 1
ATOM 833 C CA . ARG A 1 104 ? -0.798 13.478 17.368 1.00 86.12 104 ARG A CA 1
ATOM 834 C C . ARG A 1 104 ? 0.126 14.401 18.166 1.00 86.12 104 ARG A C 1
ATOM 836 O O . ARG A 1 104 ? 1.115 14.874 17.614 1.00 86.12 104 ARG A O 1
ATOM 843 N N . LEU A 1 105 ? -0.163 14.658 19.445 1.00 84.25 105 LEU A N 1
ATOM 844 C CA . LEU A 1 105 ? 0.640 15.540 20.302 1.00 84.25 105 LEU A CA 1
ATOM 845 C C . LEU A 1 105 ? 2.100 15.068 20.422 1.00 84.25 105 LEU A C 1
ATOM 847 O O . LEU A 1 105 ? 3.009 15.900 20.540 1.00 84.25 105 LEU A O 1
ATOM 851 N N . TYR A 1 106 ? 2.310 13.751 20.363 1.00 76.44 106 TYR A N 1
ATOM 852 C CA . TYR A 1 106 ? 3.610 13.107 20.550 1.00 76.44 106 TYR A CA 1
ATOM 853 C C . TYR A 1 106 ? 4.229 12.553 19.257 1.00 76.44 106 TYR A C 1
ATOM 855 O O . TYR A 1 106 ? 5.383 12.130 19.279 1.00 76.44 106 TYR A O 1
ATOM 863 N N . ARG A 1 107 ? 3.539 12.631 18.109 1.00 76.25 107 ARG A N 1
ATOM 864 C CA . ARG A 1 107 ? 4.128 12.290 16.801 1.00 76.25 107 ARG A CA 1
ATOM 865 C C . ARG A 1 107 ? 5.084 13.407 16.338 1.00 76.25 107 ARG A C 1
ATOM 867 O O . ARG A 1 107 ? 4.774 14.595 16.436 1.00 76.25 107 ARG A O 1
ATOM 874 N N . HIS A 1 108 ? 6.287 13.033 15.897 1.00 58.19 108 HIS A N 1
ATOM 875 C CA . HIS A 1 108 ? 7.394 13.960 15.614 1.00 58.19 108 HIS A CA 1
ATOM 876 C C . HIS A 1 108 ? 7.104 14.956 14.469 1.00 58.19 108 HIS A C 1
ATOM 878 O O . HIS A 1 108 ? 6.382 14.620 13.540 1.00 58.19 108 HIS A O 1
ATOM 884 N N . THR A 1 109 ? 7.758 16.133 14.564 1.00 56.97 109 THR A N 1
ATOM 885 C CA . THR A 1 109 ? 7.783 17.348 13.693 1.00 56.97 109 THR A CA 1
ATOM 886 C C . THR A 1 109 ? 6.837 18.522 13.999 1.00 56.97 109 THR A C 1
ATOM 888 O O . THR A 1 109 ? 6.908 19.548 13.326 1.00 56.97 109 THR A O 1
ATOM 891 N N . ALA A 1 110 ? 6.043 18.495 15.074 1.00 62.69 110 ALA A N 1
ATOM 892 C CA . ALA A 1 110 ? 5.271 19.681 15.472 1.00 62.69 110 ALA A CA 1
ATOM 893 C C . ALA A 1 110 ? 6.134 20.759 16.170 1.00 62.69 110 ALA A C 1
ATOM 895 O O . ALA A 1 110 ? 6.953 20.460 17.043 1.00 62.69 110 ALA A O 1
ATOM 896 N N . THR A 1 111 ? 5.910 22.037 15.850 1.00 82.31 111 THR A N 1
ATOM 897 C CA . THR A 1 111 ? 6.461 23.171 16.616 1.00 82.31 111 THR A CA 1
ATOM 898 C C . THR A 1 111 ? 5.785 23.280 17.990 1.00 82.31 111 THR A C 1
ATOM 900 O O . THR A 1 111 ? 4.661 22.808 18.183 1.00 82.31 111 THR A O 1
ATOM 903 N N . ASN A 1 112 ? 6.419 23.954 18.960 1.00 83.81 112 ASN A N 1
ATOM 904 C CA . ASN A 1 112 ? 5.800 24.207 20.274 1.00 83.81 112 ASN A CA 1
ATOM 905 C C . ASN A 1 112 ? 4.451 24.941 20.158 1.00 83.81 112 ASN A C 1
ATOM 907 O O . ASN A 1 112 ? 3.519 24.644 20.906 1.00 83.81 112 ASN A O 1
ATOM 911 N N . LYS A 1 113 ? 4.308 25.831 19.164 1.00 85.88 113 LYS A N 1
ATOM 912 C CA . LYS A 1 113 ? 3.044 26.506 18.838 1.00 85.88 113 LYS A CA 1
ATOM 913 C C . LYS A 1 113 ? 1.967 25.511 18.384 1.00 85.88 113 LYS A C 1
ATOM 915 O O . LYS A 1 113 ? 0.841 25.577 18.874 1.00 85.88 113 LYS A O 1
ATOM 920 N N . GLY A 1 114 ? 2.321 24.559 17.515 1.00 85.38 114 GLY A N 1
ATOM 921 C CA . GLY A 1 114 ? 1.424 23.486 17.068 1.00 85.38 114 GLY A CA 1
ATOM 922 C C . GLY A 1 114 ? 0.967 22.585 18.217 1.00 85.38 114 GLY A C 1
ATOM 923 O O . GLY A 1 114 ? -0.231 22.370 18.394 1.00 85.38 114 GLY A O 1
ATOM 924 N N . ARG A 1 115 ? 1.899 22.152 19.078 1.00 86.62 115 ARG A N 1
ATOM 925 C CA . ARG A 1 115 ? 1.571 21.355 20.275 1.00 86.62 115 ARG A CA 1
ATOM 926 C C . ARG A 1 115 ? 0.632 22.093 21.226 1.00 86.62 115 ARG A C 1
ATOM 928 O O . ARG A 1 115 ? -0.296 21.491 21.758 1.00 86.62 115 ARG A O 1
ATOM 935 N N . ASN A 1 116 ? 0.833 23.397 21.422 1.00 90.25 116 ASN A N 1
ATOM 936 C CA . ASN A 1 116 ? -0.046 24.189 22.280 1.00 90.25 116 ASN A CA 1
ATOM 937 C C . ASN A 1 116 ? -1.467 24.313 21.702 1.00 90.25 116 ASN A C 1
ATOM 939 O O . ASN A 1 116 ? -2.435 24.215 22.451 1.00 90.25 116 ASN A O 1
ATOM 943 N N . LYS A 1 117 ? -1.608 24.462 20.375 1.00 89.81 117 LYS A N 1
ATOM 944 C CA . LYS A 1 117 ? -2.920 24.452 19.700 1.00 89.81 117 LYS A CA 1
ATOM 945 C C . LYS A 1 117 ? -3.647 23.121 19.922 1.00 89.81 117 LYS A C 1
ATOM 947 O O . LYS A 1 117 ? -4.822 23.132 20.277 1.00 89.81 117 LYS A O 1
ATOM 952 N N . ILE A 1 118 ? -2.936 21.996 19.796 1.00 90.25 118 ILE A N 1
ATOM 953 C CA . ILE A 1 118 ? -3.485 20.655 20.062 1.00 90.25 118 ILE A CA 1
ATOM 954 C C . ILE A 1 118 ? -3.949 20.538 21.519 1.00 90.25 118 ILE A C 1
ATOM 956 O O . ILE A 1 118 ? -5.082 20.133 21.755 1.00 90.25 118 ILE A O 1
ATOM 960 N N . ARG A 1 119 ? -3.125 20.948 22.495 1.00 91.44 119 ARG A N 1
ATOM 961 C CA . ARG A 1 119 ? -3.494 20.906 23.924 1.00 91.44 119 ARG A CA 1
ATOM 962 C C . ARG A 1 119 ? -4.727 21.749 24.244 1.00 91.44 119 ARG A C 1
ATOM 964 O O . ARG A 1 119 ? -5.595 21.281 24.969 1.00 91.44 119 ARG A O 1
ATOM 971 N N . ARG A 1 120 ? -4.824 22.969 23.700 1.00 94.00 120 ARG A N 1
ATOM 972 C CA . ARG A 1 120 ? -6.002 23.835 23.894 1.00 94.00 120 ARG A CA 1
ATOM 973 C C . ARG A 1 120 ? -7.268 23.166 23.372 1.00 94.00 120 ARG A C 1
ATOM 975 O O . ARG A 1 120 ? -8.224 23.029 24.126 1.00 94.00 120 ARG A O 1
ATOM 982 N N . LYS A 1 121 ? -7.226 22.671 22.132 1.00 93.94 121 LYS A N 1
ATOM 983 C CA . LYS A 1 121 ? -8.369 21.996 21.513 1.00 93.94 121 LYS A CA 1
ATOM 984 C C . LYS A 1 121 ? -8.772 20.730 22.275 1.00 93.94 121 LYS A C 1
ATOM 986 O O . LYS A 1 121 ? -9.946 20.523 22.543 1.00 93.94 121 LYS A O 1
ATOM 991 N N . MET A 1 122 ? -7.790 19.937 22.698 1.00 93.50 122 MET A N 1
ATOM 992 C CA . MET A 1 122 ? -8.010 18.747 23.520 1.00 93.50 122 MET A CA 1
ATOM 993 C C . MET A 1 122 ? -8.664 19.089 24.869 1.00 93.50 122 MET A C 1
ATOM 995 O O . MET A 1 122 ? -9.546 18.366 25.319 1.00 93.50 122 MET A O 1
ATOM 999 N N . ASN A 1 123 ? -8.278 20.196 25.510 1.00 94.81 123 ASN A N 1
ATOM 1000 C CA . ASN A 1 123 ? -8.905 20.644 26.757 1.00 94.81 123 ASN A CA 1
ATOM 1001 C C . ASN A 1 123 ? -10.345 21.134 26.543 1.00 94.81 123 ASN A C 1
ATOM 1003 O O . ASN A 1 123 ? -11.201 20.886 27.388 1.00 94.81 123 ASN A O 1
ATOM 1007 N N . GLU A 1 124 ? -10.625 21.824 25.435 1.00 95.50 124 GLU A N 1
ATOM 1008 C CA . GLU A 1 124 ? -11.992 22.209 25.054 1.00 95.50 124 GLU A CA 1
ATOM 1009 C C . GLU A 1 124 ? -12.874 20.975 24.838 1.00 95.50 124 GLU A C 1
ATOM 1011 O O . GLU A 1 124 ? -13.984 20.910 25.360 1.00 95.50 124 GLU A O 1
ATOM 1016 N N . GLU A 1 125 ? -12.368 19.974 24.119 1.00 95.12 125 GLU A N 1
ATOM 1017 C CA . GLU A 1 125 ? -13.078 18.717 23.864 1.00 95.12 125 GLU A CA 1
ATOM 1018 C C . GLU A 1 125 ? -13.291 17.908 25.142 1.00 95.12 125 GLU A C 1
ATOM 1020 O O . GLU A 1 125 ? -14.392 17.416 25.350 1.00 95.12 125 GLU A O 1
ATOM 1025 N N . ARG A 1 126 ? -12.308 17.848 26.053 1.00 95.38 126 ARG A N 1
ATOM 1026 C CA . ARG A 1 126 ? -12.484 17.218 27.376 1.00 95.38 126 ARG A CA 1
ATOM 1027 C C . ARG A 1 126 ? -13.602 17.874 28.188 1.00 95.38 126 ARG A C 1
ATOM 1029 O O . ARG A 1 126 ? -14.380 17.170 28.821 1.00 95.38 126 ARG A O 1
ATOM 1036 N N . LYS A 1 127 ? -13.720 19.207 28.150 1.00 95.94 127 LYS A N 1
ATOM 1037 C CA . LYS A 1 127 ? -14.826 19.923 28.815 1.00 95.94 127 LYS A CA 1
ATOM 1038 C C . LYS A 1 127 ? -16.179 19.587 28.185 1.00 95.94 127 LYS A C 1
ATOM 1040 O O . LYS A 1 127 ? -17.141 19.354 28.910 1.00 95.94 127 LYS A O 1
ATOM 1045 N N . LYS A 1 128 ? -16.251 19.534 26.851 1.00 95.50 128 LYS A N 1
ATOM 1046 C CA . LYS A 1 128 ? -17.471 19.126 26.133 1.00 95.50 128 LYS A CA 1
ATOM 1047 C C . LYS A 1 128 ? -17.853 17.677 26.431 1.00 95.50 128 LYS A C 1
ATOM 1049 O O . LYS A 1 128 ? -19.032 17.396 26.625 1.00 95.50 128 LYS A O 1
ATOM 1054 N N . LEU A 1 129 ? -16.864 16.788 26.514 1.00 95.12 129 LEU A N 1
ATOM 1055 C CA . LEU A 1 129 ? -17.056 15.384 26.859 1.00 95.12 129 LEU A CA 1
ATOM 1056 C C . LEU A 1 129 ? -17.623 15.251 28.276 1.00 95.12 129 LEU A C 1
ATOM 1058 O O . LEU A 1 129 ? -18.619 14.561 28.445 1.00 95.12 129 LEU A O 1
ATOM 1062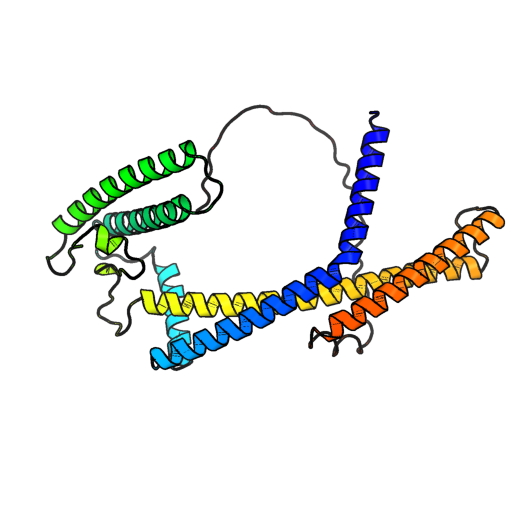 N N . SER A 1 130 ? -17.071 15.982 29.255 1.00 94.56 130 SER A N 1
ATOM 1063 C CA . SER A 1 130 ? -17.620 16.048 30.623 1.00 94.56 130 SER A CA 1
ATOM 1064 C C . SER A 1 130 ? -19.094 16.443 30.619 1.00 94.56 130 SER A C 1
ATOM 1066 O O . SER A 1 130 ? -19.931 15.732 31.162 1.00 94.56 130 SER A O 1
ATOM 1068 N N . SER A 1 131 ? -19.426 17.541 29.933 1.00 94.12 131 SER A N 1
ATOM 1069 C CA . SER A 1 131 ? -20.803 18.034 29.866 1.00 94.12 131 SER A CA 1
ATOM 1070 C C . SER A 1 131 ? -21.749 17.048 29.172 1.00 94.12 131 SER A C 1
ATOM 1072 O O . SER A 1 131 ? -22.887 16.902 29.606 1.00 94.12 131 SER A O 1
ATOM 1074 N N . SER A 1 132 ? -21.289 16.353 28.128 1.00 92.50 132 SER A N 1
ATOM 1075 C CA . SER A 1 132 ? -22.100 15.359 27.409 1.00 92.50 132 SER A CA 1
ATOM 1076 C C . SER A 1 132 ? -22.320 14.099 28.254 1.00 92.50 132 SER A C 1
ATOM 1078 O O . SER A 1 132 ? -23.426 13.569 28.284 1.00 92.50 132 SER A O 1
ATOM 1080 N N . ILE A 1 133 ? -21.300 13.657 29.001 1.00 92.94 133 ILE A N 1
ATOM 1081 C CA . ILE A 1 133 ? -21.406 12.550 29.964 1.00 92.94 133 ILE A CA 1
ATOM 1082 C C . ILE A 1 133 ? -22.387 12.899 31.087 1.00 92.94 133 ILE A C 1
ATOM 1084 O O . ILE A 1 133 ? -23.216 12.069 31.446 1.00 92.94 133 ILE A O 1
ATOM 1088 N N . GLU A 1 134 ? -22.340 14.119 31.624 1.00 92.75 134 GLU A N 1
ATOM 1089 C CA . GLU A 1 134 ? -23.296 14.583 32.638 1.00 92.75 134 GLU A CA 1
ATOM 1090 C C . GLU A 1 134 ? -24.735 14.578 32.103 1.00 92.75 134 GLU A C 1
ATOM 1092 O O . GLU A 1 134 ? -25.637 14.084 32.780 1.00 92.75 134 GLU A O 1
ATOM 1097 N N . GLN A 1 135 ? -24.942 15.063 30.873 1.00 91.19 135 GLN A N 1
ATOM 1098 C CA . GLN A 1 135 ? -26.246 15.029 30.202 1.00 91.19 135 GLN A CA 1
ATOM 1099 C C . GLN A 1 135 ? -26.744 13.596 29.996 1.00 91.19 135 GLN A C 1
ATOM 1101 O O . GLN A 1 135 ? -27.896 13.304 30.299 1.00 91.19 135 GLN A O 1
ATOM 1106 N N . HIS A 1 136 ? -25.876 12.687 29.547 1.00 90.81 136 HIS A N 1
ATOM 1107 C CA . HIS A 1 136 ? -26.208 11.271 29.415 1.00 90.81 136 HIS A CA 1
ATOM 1108 C C . HIS A 1 136 ? -26.566 10.646 30.773 1.00 90.81 136 HIS A C 1
ATOM 1110 O O . HIS A 1 136 ? -27.633 10.065 30.938 1.00 90.81 136 HIS A O 1
ATOM 1116 N N . ASN A 1 137 ? -25.716 10.816 31.786 1.00 91.94 137 ASN A N 1
ATOM 1117 C CA . ASN A 1 137 ? -25.892 10.214 33.111 1.00 91.94 137 ASN A CA 1
ATOM 1118 C C . ASN A 1 137 ? -27.106 10.754 33.887 1.00 91.94 137 ASN A C 1
ATOM 1120 O O . ASN A 1 137 ? -27.504 10.147 34.887 1.00 91.94 137 ASN A O 1
ATOM 1124 N N . ALA A 1 138 ? -27.666 11.894 33.475 1.00 89.94 138 ALA A N 1
ATOM 1125 C CA . ALA A 1 138 ? -28.917 12.429 34.004 1.00 89.94 138 ALA A CA 1
ATOM 1126 C C . ALA A 1 138 ? -30.158 11.731 33.421 1.00 89.94 138 ALA A C 1
ATOM 1128 O O . ALA A 1 138 ? -31.203 11.727 34.066 1.00 89.94 138 ALA A O 1
ATOM 1129 N N . LEU A 1 139 ? -30.042 11.153 32.221 1.00 86.94 139 LEU A N 1
ATOM 1130 C CA . LEU A 1 139 ? -31.152 10.568 31.463 1.00 86.94 139 LEU A CA 1
ATOM 1131 C C . LEU A 1 139 ? -31.222 9.040 31.556 1.00 86.94 139 LEU A C 1
ATOM 1133 O O . LEU A 1 139 ? -32.210 8.462 31.114 1.00 86.94 139 LEU A O 1
ATOM 1137 N N . VAL A 1 140 ? -30.196 8.389 32.109 1.00 85.06 140 VAL A N 1
ATOM 1138 C CA . VAL A 1 140 ? -30.082 6.924 32.123 1.00 85.06 140 VAL A CA 1
ATOM 1139 C C . VAL A 1 140 ? -29.938 6.378 33.547 1.00 85.06 140 VAL A C 1
ATOM 1141 O O . VAL A 1 140 ? -29.399 7.038 34.445 1.00 85.06 140 VAL A O 1
ATOM 1144 N N . ASP A 1 141 ? -30.420 5.151 33.745 1.00 83.12 141 ASP A N 1
ATOM 1145 C CA . ASP A 1 141 ? -30.296 4.390 34.983 1.00 83.12 141 ASP A CA 1
ATOM 1146 C C . ASP A 1 141 ? -28.842 4.251 35.471 1.00 83.12 141 ASP A C 1
ATOM 1148 O O . ASP A 1 141 ? -27.906 4.220 34.663 1.00 83.12 141 ASP A O 1
ATOM 1152 N N . PRO A 1 142 ? -28.622 4.119 36.797 1.00 82.00 142 PRO A N 1
ATOM 1153 C CA . PRO A 1 142 ? -27.290 3.999 37.393 1.00 82.00 142 PRO A CA 1
ATOM 1154 C C . PRO A 1 142 ? -26.386 2.922 36.779 1.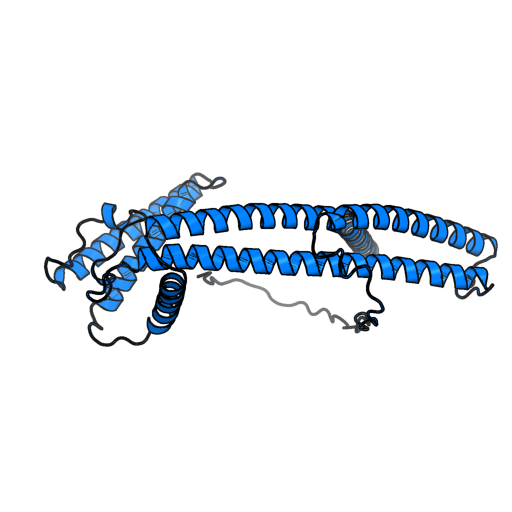00 82.00 142 PRO A C 1
ATOM 1156 O O . PRO A 1 142 ? -25.174 3.114 36.758 1.00 82.00 142 PRO A O 1
ATOM 1159 N N . SER A 1 143 ? -26.955 1.826 36.268 1.00 78.50 143 SER A N 1
ATOM 1160 C CA . SER A 1 143 ? -26.226 0.712 35.644 1.00 78.50 143 SER A CA 1
ATOM 1161 C C . SER A 1 143 ? -25.560 1.067 34.312 1.00 78.50 143 SER A C 1
ATOM 1163 O O . SER A 1 143 ? -24.599 0.413 33.928 1.00 78.50 143 SER A O 1
ATOM 1165 N N . PHE A 1 144 ? -26.034 2.106 33.622 1.00 80.19 144 PHE A N 1
ATOM 1166 C CA . PHE A 1 144 ? -25.512 2.530 32.318 1.00 80.19 144 PHE A CA 1
ATOM 1167 C C . PHE A 1 144 ? -24.766 3.868 32.391 1.00 80.19 144 PHE A C 1
ATOM 1169 O O . PHE A 1 144 ? -24.425 4.452 31.360 1.00 80.19 144 PHE A O 1
ATOM 1176 N N . LYS A 1 145 ? -24.524 4.391 33.600 1.00 86.50 145 LYS A N 1
ATOM 1177 C CA . LYS A 1 145 ? -23.788 5.644 33.774 1.00 86.50 145 LYS A CA 1
ATOM 1178 C C . LYS A 1 145 ? -22.316 5.458 33.434 1.00 86.50 145 LYS A C 1
ATOM 1180 O O . LYS A 1 145 ? -21.677 4.494 33.842 1.00 86.50 145 LYS A O 1
ATOM 1185 N N . VAL A 1 146 ? -21.762 6.443 32.740 1.00 85.44 146 VAL A N 1
ATOM 1186 C CA . VAL A 1 146 ? -20.327 6.536 32.470 1.00 85.44 146 VAL A CA 1
ATOM 1187 C C . VAL A 1 146 ? -19.640 7.122 33.701 1.00 85.44 146 VAL A C 1
ATOM 1189 O O . VAL A 1 146 ? -19.994 8.216 34.141 1.00 85.44 146 VAL A O 1
ATOM 1192 N N . VAL A 1 147 ? -18.676 6.396 34.266 1.00 80.56 147 VAL A N 1
ATOM 1193 C CA . VAL A 1 147 ? -18.098 6.708 35.584 1.00 80.56 147 VAL A CA 1
ATOM 1194 C C . VAL A 1 147 ? -17.061 7.831 35.515 1.00 80.56 147 VAL A C 1
ATOM 1196 O O . VAL A 1 147 ? -17.075 8.724 36.361 1.00 80.56 147 VAL A O 1
ATOM 1199 N N . SER A 1 148 ? -16.170 7.823 34.517 1.00 87.19 148 SER A N 1
ATOM 1200 C CA . SER A 1 148 ? -15.087 8.809 34.421 1.00 87.19 148 SER A CA 1
ATOM 1201 C C . SER A 1 148 ? -14.631 9.089 32.988 1.00 87.19 148 SER A C 1
ATOM 1203 O O . SER A 1 148 ? -14.623 8.208 32.130 1.00 87.19 148 SER A O 1
ATOM 1205 N N . ILE A 1 149 ? -14.168 10.321 32.749 1.00 89.19 149 ILE A N 1
ATOM 1206 C CA . ILE A 1 149 ? -13.509 10.724 31.497 1.00 89.19 149 ILE A CA 1
ATOM 1207 C C . ILE A 1 149 ? -12.229 9.912 31.287 1.00 89.19 149 ILE A C 1
ATOM 1209 O O . ILE A 1 149 ? -11.924 9.513 30.166 1.00 89.19 149 ILE A O 1
ATOM 1213 N N . GLU A 1 150 ? -11.465 9.672 32.351 1.00 90.00 150 GLU A N 1
ATOM 1214 C CA . GLU A 1 150 ? -10.210 8.929 32.270 1.00 90.00 150 GLU A CA 1
ATOM 1215 C C . GLU A 1 150 ? -10.428 7.484 31.820 1.00 90.00 150 GLU A C 1
ATOM 1217 O O . GLU A 1 150 ? -9.609 6.979 31.057 1.00 90.00 150 GLU A O 1
ATOM 1222 N N . GLU A 1 151 ? -11.532 6.854 32.229 1.00 87.75 151 GLU A N 1
ATOM 1223 C CA . GLU A 1 151 ? -11.908 5.510 31.780 1.00 87.75 151 GLU A CA 1
ATOM 1224 C C . GLU A 1 151 ? -12.331 5.518 30.312 1.00 87.75 151 GLU A C 1
ATOM 1226 O O . GLU A 1 151 ? -11.767 4.765 29.526 1.00 87.75 151 GLU A O 1
ATOM 1231 N N . VAL A 1 152 ? -13.210 6.444 29.906 1.00 88.44 152 VAL A N 1
ATOM 1232 C CA . VAL A 1 152 ? -13.645 6.607 28.501 1.00 88.44 152 VAL A CA 1
ATOM 1233 C C . VAL A 1 152 ? -12.463 6.763 27.538 1.00 88.44 152 VAL A C 1
ATOM 1235 O O . VAL A 1 152 ? -12.486 6.310 26.389 1.00 88.44 152 VAL A O 1
ATOM 1238 N N . LEU A 1 153 ? -11.404 7.426 27.999 1.00 89.62 153 LEU A N 1
ATOM 1239 C CA . LEU A 1 153 ? -10.212 7.690 27.205 1.00 89.62 153 LEU A CA 1
ATOM 1240 C C . LEU A 1 153 ? -9.203 6.531 27.176 1.00 89.62 153 LEU A C 1
ATOM 1242 O O . LEU A 1 153 ? -8.206 6.643 26.461 1.00 89.62 153 LEU A O 1
ATOM 1246 N N . GLN A 1 154 ? -9.452 5.418 27.867 1.00 87.81 154 GLN A N 1
ATOM 1247 C CA . GLN A 1 154 ? -8.663 4.193 27.707 1.00 87.81 154 GLN A CA 1
ATOM 1248 C C . GLN A 1 154 ? -8.930 3.551 26.337 1.00 87.81 154 GLN A C 1
ATOM 1250 O O . GLN A 1 154 ? -10.015 3.683 25.770 1.00 87.81 154 GLN A O 1
ATOM 1255 N N . ASN A 1 155 ? -7.932 2.869 25.769 1.00 76.25 155 ASN A N 1
ATOM 1256 C CA . ASN A 1 155 ? -8.057 2.271 24.432 1.00 76.25 155 ASN A CA 1
ATOM 1257 C C . ASN A 1 155 ? -9.078 1.126 24.387 1.00 76.25 155 ASN A C 1
ATOM 1259 O O . ASN A 1 155 ? -9.735 0.967 23.369 1.00 76.25 155 ASN A O 1
ATOM 1263 N N . ASP A 1 156 ? -9.241 0.393 25.489 1.00 80.38 156 ASP A N 1
ATOM 1264 C CA . ASP A 1 156 ? -10.119 -0.780 25.576 1.00 80.38 156 ASP A CA 1
ATOM 1265 C C . ASP A 1 156 ? -11.462 -0.487 26.268 1.00 80.38 156 ASP A C 1
ATOM 1267 O O . ASP A 1 156 ? -12.160 -1.404 26.697 1.00 80.38 156 ASP A O 1
ATOM 1271 N N . PHE A 1 157 ? -11.824 0.791 26.417 1.00 83.69 157 PHE A N 1
ATOM 1272 C CA . PHE A 1 157 ? -13.096 1.169 27.027 1.00 83.69 157 PHE A CA 1
ATOM 1273 C C . PHE A 1 157 ? -14.263 0.860 26.088 1.00 83.69 157 PHE A C 1
ATOM 1275 O O . PHE A 1 157 ? -14.296 1.354 24.961 1.00 83.69 157 PHE A O 1
ATOM 1282 N N . VAL A 1 158 ? -15.232 0.093 26.583 1.00 81.56 158 VAL A N 1
ATOM 1283 C CA . VAL A 1 158 ? -16.475 -0.239 25.878 1.00 81.56 158 VAL A CA 1
ATOM 1284 C C . VAL A 1 158 ? -17.615 0.537 26.515 1.00 81.56 158 VAL A C 1
ATOM 1286 O O . VAL A 1 158 ? -17.777 0.510 27.737 1.00 81.56 158 VAL A O 1
ATOM 1289 N N . PHE A 1 159 ? -18.406 1.240 25.705 1.00 84.88 159 PHE A N 1
ATOM 1290 C CA . PHE A 1 159 ? -19.519 2.010 26.244 1.00 84.88 159 PHE A CA 1
ATOM 1291 C C . PHE A 1 159 ? -20.655 1.091 26.723 1.00 84.88 159 PHE A C 1
ATOM 1293 O O . PHE A 1 159 ? -20.947 0.090 26.068 1.00 84.88 159 PHE A O 1
ATOM 1300 N N . PRO A 1 160 ? -21.366 1.439 27.814 1.00 81.81 160 PRO A N 1
ATOM 1301 C CA . PRO A 1 160 ? -22.451 0.607 28.344 1.00 81.81 160 PRO A CA 1
ATOM 1302 C C . PRO A 1 160 ? -23.576 0.313 27.342 1.00 81.81 160 PRO A C 1
ATOM 1304 O O . PRO A 1 160 ? -24.197 -0.737 27.411 1.00 81.81 160 PRO A O 1
ATOM 1307 N N . TRP A 1 161 ? -23.831 1.225 26.399 1.00 80.62 161 TRP A N 1
ATOM 1308 C CA . TRP A 1 161 ? -24.847 1.071 25.348 1.00 80.62 161 TRP A CA 1
ATOM 1309 C C . TRP A 1 161 ? -24.349 0.331 24.097 1.00 80.62 161 TRP A C 1
ATOM 1311 O O . TRP A 1 161 ? -25.134 0.097 23.184 1.00 80.62 161 TRP A O 1
ATOM 1321 N N . GLN A 1 162 ? -23.061 -0.018 24.039 1.00 75.69 162 GLN A N 1
ATOM 1322 C CA . GLN A 1 162 ? -22.482 -0.880 23.001 1.00 75.69 162 GLN A CA 1
ATOM 1323 C C . GLN A 1 162 ? -22.485 -2.359 23.415 1.00 75.69 162 GLN A C 1
ATOM 1325 O O . GLN A 1 162 ? -22.134 -3.227 22.618 1.00 75.69 162 GLN A O 1
ATOM 1330 N N . LEU A 1 163 ? -22.860 -2.653 24.663 1.00 69.25 163 LEU A N 1
ATOM 1331 C CA . LEU A 1 163 ? -23.072 -4.010 25.145 1.00 69.25 163 LEU A CA 1
ATOM 1332 C C . LEU A 1 163 ? -24.484 -4.445 24.740 1.00 69.25 163 LEU A C 1
ATOM 1334 O O . LEU A 1 163 ? -25.473 -4.008 25.325 1.00 69.25 163 LEU A O 1
ATOM 1338 N N . THR A 1 164 ? -24.590 -5.285 23.716 1.00 61.41 164 THR A N 1
ATOM 1339 C CA . THR A 1 164 ? -25.835 -5.981 23.386 1.00 61.41 164 THR A CA 1
ATOM 1340 C C . THR A 1 164 ? -26.035 -7.129 24.373 1.00 61.41 164 THR A C 1
ATOM 1342 O O . THR A 1 164 ? -25.203 -8.023 24.455 1.00 61.41 164 THR A O 1
ATOM 1345 N N . GLU A 1 165 ? -27.157 -7.149 25.103 1.00 55.16 165 GLU A N 1
ATOM 1346 C CA . GLU A 1 165 ? -27.495 -8.234 26.051 1.00 55.16 165 GLU A CA 1
ATOM 1347 C C . GLU A 1 165 ? -27.603 -9.627 25.390 1.00 55.16 165 GLU A C 1
ATOM 1349 O O . GLU A 1 165 ? -27.701 -10.635 26.082 1.00 55.16 165 GLU A O 1
ATOM 1354 N N . GLN A 1 166 ? -27.615 -9.684 24.054 1.00 56.62 166 GLN A N 1
ATOM 1355 C CA . GLN A 1 166 ? -27.781 -10.903 23.261 1.00 56.62 166 GLN A CA 1
ATOM 1356 C C . GLN A 1 166 ? -26.464 -11.576 22.843 1.00 56.62 166 GLN A C 1
ATOM 1358 O O . GLN A 1 166 ? -26.514 -12.721 22.403 1.00 56.62 166 GLN A O 1
ATOM 1363 N N . ASP A 1 167 ? -25.314 -10.906 22.969 1.00 58.94 167 ASP A N 1
ATOM 1364 C CA . ASP A 1 167 ? -24.016 -11.437 22.535 1.00 58.94 167 ASP A CA 1
ATOM 1365 C C . ASP A 1 167 ? -23.102 -11.732 23.734 1.00 58.94 167 ASP A C 1
ATOM 1367 O O . ASP A 1 167 ? -22.814 -10.851 24.544 1.00 58.94 167 ASP A O 1
ATOM 1371 N N . ASP A 1 168 ? -22.553 -12.949 23.793 1.00 65.06 168 ASP A N 1
ATOM 1372 C CA . ASP A 1 168 ? -21.542 -13.340 24.792 1.00 65.06 168 ASP A CA 1
ATOM 1373 C C . ASP A 1 168 ? -20.194 -12.599 24.602 1.00 65.06 168 ASP A C 1
ATOM 1375 O O . ASP A 1 168 ? -19.328 -12.634 25.479 1.00 65.06 168 ASP A O 1
ATOM 1379 N N . VAL A 1 169 ? -19.995 -11.918 23.462 1.00 73.50 169 VAL A N 1
ATOM 1380 C CA . VAL A 1 169 ? -18.744 -11.239 23.081 1.00 73.50 169 VAL A CA 1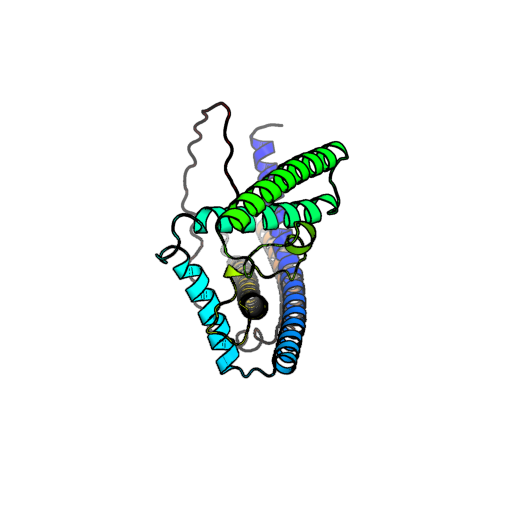
ATOM 1381 C C . VAL A 1 169 ? -19.004 -9.786 22.691 1.00 73.50 169 VAL A C 1
ATOM 1383 O O . VAL A 1 169 ? -19.822 -9.498 21.821 1.00 73.50 169 VAL A O 1
ATOM 1386 N N . ASN A 1 170 ? -18.258 -8.858 23.299 1.00 78.88 170 ASN A N 1
ATOM 1387 C CA . ASN A 1 170 ? -18.419 -7.428 23.038 1.00 78.88 170 ASN A CA 1
ATOM 1388 C C . ASN A 1 170 ? -18.039 -7.031 21.594 1.00 78.88 170 ASN A C 1
ATOM 1390 O O . ASN A 1 170 ? -17.149 -7.618 20.970 1.00 78.88 170 ASN A O 1
ATOM 1394 N N . LEU A 1 171 ? -18.677 -5.970 21.088 1.00 81.44 171 LEU A N 1
ATOM 1395 C CA . LEU A 1 171 ? -18.435 -5.437 19.742 1.00 81.44 171 LEU A CA 1
ATOM 1396 C C . LEU A 1 171 ? -16.960 -5.080 19.507 1.00 81.44 171 LEU A C 1
ATOM 1398 O O . LEU A 1 171 ? -16.439 -5.335 18.431 1.00 81.44 171 LEU A O 1
ATOM 1402 N N . LEU A 1 172 ? -16.263 -4.572 20.528 1.00 82.00 172 LEU A N 1
ATOM 1403 C CA . LEU A 1 172 ? -14.843 -4.217 20.435 1.00 82.00 172 LEU A CA 1
ATOM 1404 C C . LEU A 1 172 ? -13.953 -5.423 20.085 1.00 82.00 172 LEU A C 1
ATOM 1406 O O . LEU A 1 172 ? -12.976 -5.288 19.350 1.00 82.00 172 LEU A O 1
ATOM 1410 N N . THR A 1 173 ? -14.262 -6.611 20.606 1.00 85.00 173 THR A N 1
ATOM 1411 C CA . THR A 1 173 ? -13.517 -7.831 20.263 1.00 85.00 173 THR A CA 1
ATOM 1412 C C . THR A 1 173 ? -13.825 -8.260 18.834 1.00 85.00 173 THR A C 1
ATOM 1414 O O . THR A 1 173 ? -12.896 -8.583 18.091 1.00 85.00 173 THR A O 1
ATOM 1417 N N . LYS A 1 174 ? -15.099 -8.186 18.419 1.00 88.25 174 LYS A N 1
ATOM 1418 C CA . LYS A 1 174 ? -15.501 -8.438 17.027 1.00 88.25 174 LYS A CA 1
ATOM 1419 C C . LYS A 1 174 ? -14.801 -7.464 16.064 1.00 88.25 174 LYS A C 1
ATOM 1421 O O . LYS A 1 174 ? -14.260 -7.904 15.056 1.00 88.25 174 LYS A O 1
ATOM 1426 N N . GLU A 1 175 ? -14.707 -6.178 16.411 1.00 87.94 175 GLU A N 1
ATOM 1427 C CA . GLU A 1 175 ? -14.013 -5.133 15.638 1.00 87.94 175 GLU A CA 1
ATOM 1428 C C . GLU A 1 175 ? -12.505 -5.401 15.528 1.00 87.94 175 GLU A C 1
ATOM 1430 O O . GLU A 1 175 ? -11.945 -5.348 14.437 1.00 87.94 175 GLU A O 1
ATOM 1435 N N . LYS A 1 176 ? -11.836 -5.781 16.627 1.00 89.56 176 LYS A N 1
ATOM 1436 C CA . LYS A 1 176 ? -10.409 -6.155 16.598 1.00 89.56 176 LYS A CA 1
ATOM 1437 C C . LYS A 1 176 ? -10.139 -7.336 15.663 1.00 89.56 176 LYS A C 1
ATOM 1439 O O . LYS A 1 176 ? -9.134 -7.337 14.949 1.00 89.56 176 LYS A O 1
ATOM 1444 N N . VAL A 1 177 ? -11.018 -8.340 15.673 1.00 91.81 177 VAL A N 1
ATOM 1445 C CA . VAL A 1 177 ? -10.945 -9.479 14.747 1.00 91.81 177 VAL A CA 1
ATOM 1446 C C . VAL A 1 177 ? -11.207 -9.014 13.317 1.00 91.81 177 VAL A C 1
ATOM 1448 O O . VAL A 1 177 ? -10.428 -9.343 12.424 1.00 91.81 177 VAL A O 1
ATOM 1451 N N . PHE A 1 178 ? -12.244 -8.203 13.104 1.00 92.19 178 PHE A N 1
ATOM 1452 C CA . PHE A 1 178 ? -12.584 -7.627 11.807 1.00 92.19 178 PHE A CA 1
ATOM 1453 C C . PHE A 1 178 ? -11.403 -6.865 11.195 1.00 92.19 178 PHE A C 1
ATOM 1455 O O . PHE A 1 178 ? -10.974 -7.194 10.090 1.00 92.19 178 PHE A O 1
ATOM 1462 N N . ASP A 1 179 ? -10.805 -5.924 11.927 1.00 92.69 179 ASP A N 1
ATOM 1463 C CA . ASP A 1 179 ? -9.650 -5.141 11.479 1.00 92.69 179 ASP A CA 1
ATOM 1464 C C . ASP A 1 179 ? -8.474 -6.030 11.071 1.00 92.69 179 ASP A C 1
ATOM 1466 O O . ASP A 1 179 ? -7.786 -5.769 10.078 1.00 92.69 179 ASP A O 1
ATOM 1470 N N . LYS A 1 180 ? -8.245 -7.111 11.823 1.00 94.06 180 LYS A N 1
ATOM 1471 C CA . LYS A 1 180 ? -7.189 -8.080 11.532 1.00 94.06 180 LYS A CA 1
ATOM 1472 C C . LYS A 1 180 ? -7.458 -8.834 10.232 1.00 94.06 180 LYS A C 1
ATOM 1474 O O . LYS A 1 180 ? -6.552 -8.958 9.408 1.00 94.06 180 LYS A O 1
ATOM 1479 N N . VAL A 1 181 ? -8.690 -9.305 10.039 1.00 95.00 181 VAL A N 1
ATOM 1480 C CA . VAL A 1 181 ? -9.121 -9.991 8.813 1.00 95.00 181 VAL A CA 1
ATOM 1481 C C . VAL A 1 181 ? -9.022 -9.047 7.614 1.00 95.00 181 VAL A C 1
ATOM 1483 O O . VAL A 1 181 ? -8.445 -9.419 6.595 1.00 95.00 181 VAL A O 1
ATOM 1486 N N . MET A 1 182 ? -9.488 -7.802 7.745 1.00 94.81 182 MET A N 1
ATOM 1487 C CA . MET A 1 182 ? -9.400 -6.791 6.685 1.00 94.81 182 MET A CA 1
ATOM 1488 C C . MET A 1 182 ? -7.951 -6.437 6.336 1.00 94.81 182 MET A C 1
ATOM 1490 O O . MET A 1 182 ? -7.617 -6.246 5.166 1.00 94.81 182 MET A O 1
ATOM 1494 N N . LEU A 1 183 ? -7.062 -6.357 7.332 1.00 95.81 183 LEU A N 1
ATOM 1495 C CA . LEU A 1 183 ? -5.638 -6.128 7.096 1.00 95.81 183 LEU A CA 1
ATOM 1496 C C . LEU A 1 183 ? -5.009 -7.277 6.299 1.00 95.81 183 LEU A C 1
ATOM 1498 O O . LEU A 1 183 ? -4.241 -7.014 5.376 1.00 95.81 183 LEU A O 1
ATOM 1502 N N . ILE A 1 184 ? -5.332 -8.526 6.640 1.00 96.12 184 ILE A N 1
ATOM 1503 C CA . ILE A 1 184 ? -4.853 -9.709 5.914 1.00 96.12 184 ILE A CA 1
ATOM 1504 C C . ILE A 1 184 ? -5.354 -9.681 4.469 1.00 96.12 184 ILE A C 1
ATOM 1506 O O . ILE A 1 184 ? -4.529 -9.741 3.562 1.00 96.12 184 ILE A O 1
ATOM 1510 N N . GLN A 1 185 ? -6.654 -9.467 4.249 1.00 94.88 185 GLN A N 1
ATOM 1511 C CA . GLN A 1 185 ? -7.229 -9.357 2.902 1.00 94.88 185 GLN A CA 1
ATOM 1512 C C . GLN A 1 185 ? -6.541 -8.265 2.073 1.00 94.88 185 GLN A C 1
ATOM 1514 O O . GLN A 1 185 ? -6.123 -8.506 0.944 1.00 94.88 185 GLN A O 1
ATOM 1519 N N . ARG A 1 186 ? -6.311 -7.079 2.651 1.00 96.31 186 ARG A N 1
ATOM 1520 C CA . ARG A 1 186 ? -5.589 -5.994 1.967 1.00 96.31 186 ARG A CA 1
ATOM 1521 C C . ARG A 1 186 ? -4.147 -6.374 1.614 1.00 96.31 186 ARG A C 1
ATOM 1523 O O . ARG A 1 186 ? -3.622 -5.925 0.597 1.00 96.31 186 ARG A O 1
ATOM 1530 N N . LEU A 1 187 ? -3.475 -7.158 2.457 1.00 95.50 187 LEU A N 1
ATOM 1531 C CA . LEU A 1 187 ? -2.122 -7.647 2.177 1.00 95.50 187 LEU A CA 1
ATOM 1532 C C . LEU A 1 187 ? -2.121 -8.712 1.065 1.00 95.50 187 LEU A C 1
ATOM 1534 O O . LEU A 1 187 ? -1.204 -8.709 0.244 1.00 95.50 187 LEU A O 1
ATOM 1538 N N . GLU A 1 188 ? -3.137 -9.574 1.000 1.00 93.75 188 GLU A N 1
ATOM 1539 C CA . GLU A 1 188 ? -3.341 -10.541 -0.094 1.00 93.75 188 GLU A CA 1
ATOM 1540 C C . GLU A 1 188 ? -3.638 -9.834 -1.431 1.00 93.75 188 GLU A C 1
ATOM 1542 O O . GLU A 1 188 ? -3.065 -10.170 -2.475 1.00 93.75 188 GLU A O 1
ATOM 1547 N N . GLU A 1 189 ? -4.470 -8.791 -1.404 1.00 94.44 189 GLU A N 1
ATOM 1548 C CA . GLU A 1 189 ? -4.728 -7.922 -2.556 1.00 94.44 189 GLU A CA 1
ATOM 1549 C C . GLU A 1 189 ? -3.447 -7.224 -3.032 1.00 94.44 189 GLU A C 1
ATOM 1551 O O . GLU A 1 189 ? -3.106 -7.289 -4.214 1.00 94.44 189 GLU A O 1
ATOM 1556 N N . GLU A 1 190 ? -2.689 -6.605 -2.121 1.00 93.44 190 GLU A N 1
ATOM 1557 C CA . GLU A 1 190 ? -1.404 -5.962 -2.429 1.00 93.44 190 GLU A CA 1
ATOM 1558 C C . GLU A 1 190 ? -0.414 -6.965 -3.041 1.00 93.44 190 GLU A C 1
ATOM 1560 O O . GLU A 1 190 ? 0.292 -6.634 -3.995 1.00 93.44 190 GLU A O 1
ATOM 1565 N N . GLN A 1 191 ? -0.371 -8.205 -2.544 1.00 90.75 191 GLN A N 1
ATOM 1566 C CA . GLN A 1 191 ? 0.451 -9.261 -3.135 1.00 90.75 191 GLN A CA 1
ATOM 1567 C C . GLN A 1 191 ? 0.051 -9.522 -4.595 1.00 90.75 191 GLN A C 1
ATOM 1569 O O . GLN A 1 191 ? 0.918 -9.579 -5.471 1.00 90.75 191 GLN A O 1
ATOM 1574 N N . THR A 1 192 ? -1.252 -9.620 -4.866 1.00 89.94 192 THR A N 1
ATOM 1575 C CA . THR A 1 192 ? -1.799 -9.824 -6.216 1.00 89.94 192 THR A CA 1
ATOM 1576 C C . THR A 1 192 ? -1.452 -8.659 -7.146 1.00 89.94 192 THR A C 1
ATOM 1578 O O . THR A 1 192 ? -0.982 -8.876 -8.267 1.00 89.94 192 THR A O 1
ATOM 1581 N N . VAL A 1 193 ? -1.612 -7.420 -6.675 1.00 92.00 193 VAL A N 1
ATOM 1582 C CA . VAL A 1 193 ? -1.258 -6.206 -7.426 1.00 92.00 193 VAL A CA 1
ATOM 1583 C C . VAL A 1 193 ? 0.231 -6.190 -7.766 1.00 92.00 193 VAL A C 1
ATOM 1585 O O . VAL A 1 193 ? 0.595 -5.958 -8.916 1.00 92.00 193 VAL A O 1
ATOM 1588 N N . LEU A 1 194 ? 1.109 -6.502 -6.811 1.00 91.88 194 LEU A N 1
ATOM 1589 C CA . LEU A 1 194 ? 2.559 -6.504 -7.036 1.00 91.88 194 LEU A CA 1
ATOM 1590 C C . LEU A 1 194 ? 2.998 -7.543 -8.077 1.00 91.88 194 LEU A C 1
ATOM 1592 O O . LEU A 1 194 ? 3.894 -7.270 -8.880 1.00 91.88 194 LEU A O 1
ATOM 1596 N N . VAL A 1 195 ? 2.355 -8.714 -8.107 1.00 89.75 195 VAL A N 1
ATOM 1597 C CA . VAL A 1 195 ? 2.590 -9.735 -9.143 1.00 89.75 195 VAL A CA 1
ATOM 1598 C C . VAL A 1 195 ? 2.164 -9.215 -10.520 1.00 89.75 195 VAL A C 1
ATOM 1600 O O . VAL A 1 195 ? 2.897 -9.375 -11.502 1.00 89.75 195 VAL A O 1
ATOM 1603 N N . GLN A 1 196 ? 1.016 -8.536 -10.607 1.00 89.94 196 GLN A N 1
ATOM 1604 C CA . GLN A 1 196 ? 0.552 -7.917 -11.852 1.00 89.94 196 GLN A CA 1
ATOM 1605 C C . GLN A 1 196 ? 1.488 -6.794 -12.322 1.00 89.94 196 GLN A C 1
ATOM 1607 O O . GLN A 1 196 ? 1.854 -6.762 -13.499 1.00 89.94 196 GLN A O 1
ATOM 1612 N N . GLU A 1 197 ? 1.935 -5.918 -11.420 1.00 92.00 197 GLU A N 1
ATOM 1613 C CA . GLU A 1 197 ? 2.904 -4.856 -11.719 1.00 92.00 197 GLU A CA 1
ATOM 1614 C C . GLU A 1 197 ? 4.229 -5.440 -12.238 1.00 92.00 197 GLU A C 1
ATOM 1616 O O . GLU A 1 197 ? 4.790 -4.945 -13.221 1.00 92.00 197 GLU A O 1
ATOM 1621 N N . ALA A 1 198 ? 4.718 -6.527 -11.631 1.00 91.62 198 ALA A N 1
ATOM 1622 C CA . ALA A 1 198 ? 5.928 -7.214 -12.077 1.00 91.62 198 ALA A CA 1
ATOM 1623 C C . ALA A 1 198 ? 5.770 -7.797 -13.491 1.00 91.62 198 ALA A C 1
ATOM 1625 O O . ALA A 1 198 ? 6.649 -7.618 -14.342 1.00 91.62 198 ALA A O 1
ATOM 1626 N N . LYS A 1 199 ? 4.625 -8.439 -13.770 1.00 88.56 199 LYS A N 1
ATOM 1627 C CA . LYS A 1 199 ? 4.286 -8.958 -15.105 1.00 88.56 199 LYS A CA 1
ATOM 1628 C C . LYS A 1 199 ? 4.245 -7.834 -16.138 1.00 88.56 199 LYS A C 1
ATOM 1630 O O . LYS A 1 199 ? 4.861 -7.950 -17.197 1.00 88.56 199 LYS A O 1
ATOM 1635 N N . GLN A 1 200 ? 3.562 -6.732 -15.835 1.00 90.31 200 GLN A N 1
ATOM 1636 C CA . GLN A 1 200 ? 3.479 -5.573 -16.726 1.00 90.31 200 GLN A CA 1
ATOM 1637 C C . GLN A 1 200 ? 4.856 -4.962 -16.995 1.00 90.31 200 GLN A C 1
ATOM 1639 O O . GLN A 1 200 ? 5.188 -4.666 -18.143 1.00 90.31 200 GLN A O 1
ATOM 1644 N N . HIS A 1 201 ? 5.687 -4.822 -15.960 1.00 92.19 201 HIS A N 1
ATOM 1645 C CA . HIS A 1 201 ? 7.052 -4.337 -16.114 1.00 92.19 201 HIS A CA 1
ATOM 1646 C C . HIS A 1 201 ? 7.882 -5.254 -17.027 1.00 92.19 201 HIS A C 1
ATOM 1648 O O . HIS A 1 201 ? 8.561 -4.769 -17.933 1.00 92.19 201 HIS A O 1
ATOM 1654 N N . TRP A 1 202 ? 7.782 -6.574 -16.854 1.00 91.44 202 TRP A N 1
ATOM 1655 C CA . TRP A 1 202 ? 8.457 -7.540 -17.722 1.00 91.44 202 TRP A CA 1
ATOM 1656 C C . TRP A 1 202 ? 8.006 -7.438 -19.186 1.00 91.44 202 TRP A C 1
ATOM 1658 O O . TRP A 1 202 ? 8.840 -7.370 -20.093 1.00 91.44 202 TRP A O 1
ATOM 1668 N N . LEU A 1 203 ? 6.693 -7.367 -19.426 1.00 90.88 203 LEU A N 1
ATOM 1669 C CA . LEU A 1 203 ? 6.128 -7.198 -20.768 1.00 90.88 203 LEU A CA 1
ATOM 1670 C C . LEU A 1 203 ? 6.582 -5.885 -21.413 1.00 90.88 203 LEU A C 1
ATOM 1672 O O . LEU A 1 203 ? 6.949 -5.870 -22.589 1.00 90.88 203 LEU A O 1
ATOM 1676 N N . TYR A 1 204 ? 6.643 -4.800 -20.639 1.00 91.69 204 TYR A N 1
ATOM 1677 C CA . TYR A 1 204 ? 7.186 -3.533 -21.109 1.00 91.69 204 TYR A CA 1
ATOM 1678 C C . TYR A 1 204 ? 8.635 -3.691 -21.585 1.00 91.69 204 TYR A C 1
ATOM 1680 O O . TYR A 1 204 ? 8.942 -3.284 -22.707 1.00 91.69 204 TYR A O 1
ATOM 1688 N N . LEU A 1 205 ? 9.511 -4.334 -20.805 1.00 92.25 205 LEU A N 1
ATOM 1689 C CA . LEU A 1 205 ? 10.904 -4.562 -21.212 1.00 92.25 205 LEU A CA 1
ATOM 1690 C C . LEU A 1 205 ? 11.000 -5.399 -22.496 1.00 92.25 205 LEU A C 1
ATOM 1692 O O . LEU A 1 205 ? 11.752 -5.032 -23.400 1.00 92.25 205 LEU A O 1
ATOM 1696 N N . ARG A 1 206 ? 10.197 -6.465 -22.627 1.00 93.12 206 ARG A N 1
ATOM 1697 C CA . ARG A 1 206 ? 10.122 -7.264 -23.866 1.00 93.12 206 ARG A CA 1
ATOM 1698 C C . ARG A 1 206 ? 9.658 -6.436 -25.066 1.00 93.12 206 ARG A C 1
ATOM 1700 O O . ARG A 1 206 ? 10.208 -6.582 -26.155 1.00 93.12 206 ARG A O 1
ATOM 1707 N N . SER A 1 207 ? 8.695 -5.535 -24.876 1.00 93.81 207 SER A N 1
ATOM 1708 C CA . SER A 1 207 ? 8.231 -4.652 -25.952 1.00 93.81 207 SER A CA 1
ATOM 1709 C C . SER A 1 207 ? 9.314 -3.688 -26.434 1.00 93.81 207 SER A C 1
ATOM 1711 O O . SER A 1 207 ? 9.431 -3.434 -27.633 1.00 93.81 207 SER A O 1
ATOM 1713 N N . GLN A 1 208 ? 10.149 -3.184 -25.520 1.00 92.56 208 GLN A N 1
ATOM 1714 C CA . GLN A 1 208 ? 11.284 -2.335 -25.877 1.00 92.56 208 GLN A CA 1
ATOM 1715 C C . GLN A 1 208 ? 12.339 -3.125 -26.654 1.00 92.56 208 GLN A C 1
ATOM 1717 O O . GLN A 1 208 ? 12.895 -2.608 -27.620 1.00 92.56 208 GLN A O 1
ATOM 1722 N N . GLU A 1 209 ? 12.576 -4.384 -26.281 1.00 94.69 209 GLU A N 1
ATOM 1723 C CA . GLU A 1 209 ? 13.502 -5.257 -27.002 1.00 94.69 209 GLU A CA 1
ATOM 1724 C C . GLU A 1 209 ? 13.019 -5.506 -28.434 1.00 94.69 209 GLU A C 1
ATOM 1726 O O . GLU A 1 209 ? 13.785 -5.339 -29.382 1.00 94.69 209 GLU A O 1
ATOM 1731 N N . HIS A 1 210 ? 11.734 -5.827 -28.603 1.00 94.56 210 HIS A N 1
ATOM 1732 C CA . HIS A 1 210 ? 11.136 -6.033 -29.920 1.00 94.56 210 HIS A CA 1
ATOM 1733 C C . HIS A 1 210 ? 11.239 -4.782 -30.805 1.00 94.56 210 HIS A C 1
ATOM 1735 O O . HIS A 1 210 ? 11.661 -4.879 -31.956 1.00 94.56 210 HIS A O 1
ATOM 1741 N N . LYS A 1 211 ? 10.953 -3.593 -30.253 1.00 95.00 211 LYS A N 1
ATOM 1742 C CA . LYS A 1 211 ? 11.119 -2.313 -30.964 1.00 95.00 211 LYS A CA 1
ATOM 1743 C C . LYS A 1 211 ? 12.564 -2.087 -31.411 1.00 95.00 211 LYS A C 1
ATOM 1745 O O . LYS A 1 211 ? 12.793 -1.684 -32.547 1.00 95.00 211 LYS A O 1
ATOM 1750 N N . LEU A 1 212 ? 13.542 -2.353 -30.542 1.00 95.00 212 LEU A N 1
ATOM 1751 C CA . LEU A 1 212 ? 14.958 -2.203 -30.887 1.00 95.00 212 LEU A CA 1
ATOM 1752 C C . LEU A 1 212 ? 15.399 -3.192 -31.973 1.00 95.00 212 LEU A C 1
ATOM 1754 O O . LEU A 1 212 ? 16.122 -2.787 -32.881 1.00 95.00 212 LEU A O 1
ATOM 1758 N N . ASN A 1 213 ? 14.951 -4.449 -31.905 1.00 94.94 213 ASN A N 1
ATOM 1759 C CA . ASN A 1 213 ? 15.240 -5.449 -32.936 1.00 94.94 213 ASN A CA 1
ATOM 1760 C C . ASN A 1 213 ? 14.609 -5.064 -34.279 1.00 94.94 213 ASN A C 1
ATOM 1762 O O . ASN A 1 213 ? 15.313 -5.039 -35.276 1.00 94.94 213 ASN A O 1
ATOM 1766 N N . SER A 1 214 ? 13.342 -4.641 -34.301 1.00 94.69 214 SER A N 1
ATOM 1767 C CA . SER A 1 214 ? 12.665 -4.201 -35.530 1.00 94.69 214 SER A CA 1
ATOM 1768 C C . SER A 1 214 ? 13.386 -3.031 -36.220 1.00 94.69 214 SER A C 1
ATOM 1770 O O . SER A 1 214 ? 13.580 -3.035 -37.440 1.00 94.69 214 SER A O 1
ATOM 1772 N N . LEU A 1 215 ? 13.858 -2.046 -35.445 1.00 93.88 215 LEU A N 1
ATOM 1773 C CA . LEU A 1 215 ? 14.670 -0.944 -35.974 1.00 93.88 215 LEU A CA 1
ATOM 1774 C C . LEU A 1 215 ? 16.008 -1.439 -36.537 1.00 93.88 215 LEU A C 1
ATOM 1776 O O . LEU A 1 215 ? 16.466 -0.949 -37.569 1.00 93.88 215 LEU A O 1
ATOM 1780 N N . LEU A 1 216 ? 16.636 -2.404 -35.865 1.00 93.69 216 LEU A N 1
ATOM 1781 C CA . LEU A 1 216 ? 17.891 -2.996 -36.313 1.00 93.69 216 LEU A CA 1
ATOM 1782 C C . LEU A 1 216 ? 17.702 -3.808 -37.603 1.00 93.69 216 LEU A C 1
ATOM 1784 O O . LEU A 1 216 ? 18.509 -3.669 -38.518 1.00 93.69 216 LEU A O 1
ATOM 1788 N N . ASP A 1 217 ? 16.626 -4.585 -37.702 1.00 93.81 217 ASP A N 1
ATOM 1789 C CA . ASP A 1 217 ? 16.274 -5.382 -38.881 1.00 93.81 217 ASP A CA 1
ATOM 1790 C C . ASP A 1 217 ? 15.979 -4.489 -40.090 1.00 93.81 217 ASP A C 1
ATOM 1792 O O . ASP A 1 217 ? 16.397 -4.799 -41.206 1.00 93.81 217 ASP A O 1
ATOM 1796 N N . THR A 1 218 ? 15.342 -3.335 -39.866 1.00 93.00 218 THR A N 1
ATOM 1797 C CA . THR A 1 218 ? 15.112 -2.311 -40.901 1.00 93.00 218 THR A CA 1
ATOM 1798 C C . THR A 1 218 ? 16.438 -1.822 -41.495 1.00 93.00 218 THR A C 1
ATOM 1800 O O . THR A 1 218 ? 16.593 -1.779 -42.716 1.00 93.00 218 THR A O 1
ATOM 1803 N N . ILE A 1 219 ? 17.422 -1.529 -40.634 1.00 90.88 219 ILE A N 1
ATOM 1804 C CA . ILE A 1 219 ? 18.769 -1.114 -41.055 1.00 90.88 219 ILE A CA 1
ATOM 1805 C C . ILE A 1 219 ? 19.486 -2.247 -41.795 1.00 90.88 219 ILE A C 1
ATOM 1807 O O . ILE A 1 219 ? 20.085 -2.015 -42.842 1.00 90.88 219 ILE A O 1
ATOM 1811 N N . ILE A 1 220 ? 19.433 -3.473 -41.264 1.00 89.00 220 ILE A N 1
ATOM 1812 C CA . ILE A 1 220 ? 20.090 -4.646 -41.865 1.00 89.00 220 ILE A CA 1
ATOM 1813 C C . ILE A 1 220 ? 19.504 -4.957 -43.247 1.00 89.00 220 ILE A C 1
ATOM 1815 O O . ILE A 1 220 ? 20.243 -5.336 -44.151 1.00 89.00 220 ILE A O 1
ATOM 1819 N N . SER A 1 221 ? 18.203 -4.735 -43.430 1.00 90.81 221 SER A N 1
ATOM 1820 C CA . SER A 1 221 ? 17.501 -4.916 -44.706 1.00 90.81 221 SER A CA 1
ATOM 1821 C C . SER A 1 221 ? 17.831 -3.834 -45.746 1.00 90.81 221 SER A C 1
ATOM 1823 O O . SER A 1 221 ? 17.289 -3.862 -46.848 1.00 90.81 221 SER A O 1
ATOM 1825 N N . GLY A 1 222 ? 18.698 -2.869 -45.417 1.00 85.19 222 GLY A N 1
ATOM 1826 C CA . GLY A 1 222 ? 19.114 -1.791 -46.318 1.00 85.19 222 GLY A CA 1
ATOM 1827 C C . GLY A 1 222 ? 18.094 -0.659 -46.456 1.00 85.19 222 GLY A C 1
ATOM 1828 O O . GLY A 1 222 ? 18.254 0.205 -47.317 1.00 85.19 222 GLY A O 1
ATOM 1829 N N . VAL A 1 223 ? 17.051 -0.634 -45.621 1.00 86.50 223 VAL A N 1
ATOM 1830 C CA . VAL A 1 223 ? 16.038 0.425 -45.641 1.00 86.50 223 VAL A CA 1
ATOM 1831 C C . VAL A 1 223 ? 16.537 1.603 -44.804 1.00 86.50 223 VAL A C 1
ATOM 1833 O O . VAL A 1 223 ? 16.854 1.455 -43.624 1.00 86.50 223 VAL A O 1
ATOM 1836 N N . ASN A 1 224 ? 16.573 2.794 -45.404 1.00 84.25 224 ASN A N 1
ATOM 1837 C CA . ASN A 1 224 ? 16.965 4.036 -44.737 1.00 84.25 224 ASN A CA 1
ATOM 1838 C C . ASN A 1 224 ? 15.776 5.010 -44.647 1.00 84.25 224 ASN A C 1
ATOM 1840 O O . ASN A 1 224 ? 15.706 5.973 -45.412 1.00 84.25 224 ASN A O 1
ATOM 1844 N N . PRO A 1 225 ? 14.830 4.789 -43.717 1.00 85.69 225 PRO A N 1
ATOM 1845 C CA . PRO A 1 225 ? 13.665 5.661 -43.566 1.00 85.69 225 PRO A CA 1
ATOM 1846 C C . PRO A 1 225 ? 14.022 7.036 -42.975 1.00 85.69 225 PRO A C 1
ATOM 1848 O O . PRO A 1 225 ? 13.210 7.956 -43.020 1.00 85.69 225 PRO A O 1
ATOM 1851 N N . TRP A 1 226 ? 15.225 7.190 -42.415 1.00 87.75 226 TRP A N 1
ATOM 1852 C CA . TRP A 1 226 ? 15.677 8.425 -41.770 1.00 87.75 226 TRP A CA 1
ATOM 1853 C C . TRP A 1 226 ? 16.457 9.352 -42.709 1.00 87.75 226 TRP A C 1
ATOM 1855 O O . TRP A 1 226 ? 16.839 10.440 -42.283 1.00 87.75 226 TRP A O 1
ATOM 1865 N N . ASN A 1 227 ? 16.700 8.936 -43.961 1.00 89.12 227 ASN A N 1
ATOM 1866 C CA . ASN A 1 227 ? 17.518 9.656 -44.945 1.00 89.12 227 ASN A CA 1
ATOM 1867 C C . ASN A 1 227 ? 18.895 10.074 -44.393 1.00 89.12 227 ASN A C 1
ATOM 1869 O O . ASN A 1 227 ? 19.402 11.156 -44.690 1.00 89.12 227 ASN A O 1
ATOM 1873 N N . LEU A 1 228 ? 19.491 9.228 -43.549 1.00 91.00 228 LEU A N 1
ATOM 1874 C CA . LEU A 1 228 ? 20.809 9.482 -42.966 1.00 91.00 228 LEU A CA 1
ATOM 1875 C C . LEU A 1 228 ? 21.922 9.097 -43.955 1.00 91.00 228 LEU A C 1
ATOM 1877 O O . LEU A 1 228 ? 21.732 8.166 -44.734 1.00 91.00 228 LEU A O 1
ATOM 1881 N N . PRO A 1 229 ? 23.094 9.751 -43.920 1.00 92.75 229 PRO A N 1
ATOM 1882 C CA . PRO A 1 229 ? 24.261 9.280 -44.665 1.00 92.75 229 PRO A 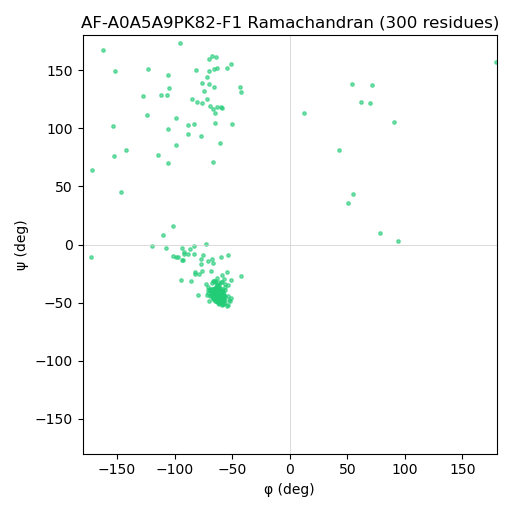CA 1
ATOM 1883 C C . PRO A 1 229 ? 24.722 7.909 -44.146 1.00 92.75 229 PRO A C 1
ATOM 1885 O O . PRO A 1 229 ? 24.407 7.545 -43.010 1.00 92.75 229 PRO A O 1
ATOM 1888 N N . ASP A 1 230 ? 25.510 7.178 -44.937 1.00 90.06 230 ASP A N 1
ATOM 1889 C CA . ASP A 1 230 ? 25.979 5.824 -44.593 1.00 90.06 230 ASP A CA 1
ATOM 1890 C C . ASP A 1 230 ? 26.672 5.770 -43.223 1.00 90.06 230 ASP A C 1
ATOM 1892 O O . ASP A 1 230 ? 26.342 4.927 -42.386 1.00 90.06 230 ASP A O 1
ATOM 1896 N N . ASP A 1 231 ? 27.542 6.740 -42.933 1.00 92.56 231 ASP A N 1
ATOM 1897 C CA . ASP A 1 231 ? 28.203 6.874 -41.628 1.00 92.56 231 ASP A CA 1
ATOM 1898 C C . ASP A 1 231 ? 27.193 7.106 -40.488 1.00 92.56 231 ASP A C 1
ATOM 1900 O O . ASP A 1 231 ? 27.353 6.612 -39.368 1.00 92.56 231 ASP A O 1
ATOM 1904 N N . GLY A 1 232 ? 26.108 7.832 -40.774 1.00 91.88 232 GLY A N 1
ATOM 1905 C CA . GLY A 1 232 ? 25.005 8.061 -39.843 1.00 91.88 232 GLY A CA 1
ATOM 1906 C C . GLY A 1 232 ? 24.209 6.787 -39.559 1.00 91.88 232 GLY A C 1
ATOM 1907 O O . GLY A 1 232 ? 23.860 6.526 -38.405 1.00 91.88 232 GLY A O 1
ATOM 1908 N N . ILE A 1 233 ? 23.976 5.959 -40.580 1.00 92.50 233 ILE A N 1
ATOM 1909 C CA . ILE A 1 233 ? 23.328 4.649 -40.438 1.00 92.50 233 ILE A CA 1
ATOM 1910 C C . ILE A 1 233 ? 24.206 3.682 -39.645 1.00 92.50 233 ILE A C 1
ATOM 1912 O O . ILE A 1 233 ? 23.710 3.023 -38.727 1.00 92.50 233 ILE A O 1
ATOM 1916 N N . GLN A 1 234 ? 25.512 3.648 -39.912 1.00 91.69 234 GLN A N 1
ATOM 1917 C CA . GLN A 1 234 ? 26.462 2.857 -39.126 1.00 91.69 234 GLN A CA 1
ATOM 1918 C C . GLN A 1 234 ? 26.503 3.308 -37.659 1.00 91.69 234 GLN A C 1
ATOM 1920 O O . GLN A 1 234 ? 26.472 2.476 -36.745 1.00 91.69 234 GLN A O 1
ATOM 1925 N N . GLY A 1 235 ? 26.508 4.621 -37.411 1.00 94.50 235 GLY A N 1
ATOM 1926 C CA . GLY A 1 235 ? 26.434 5.190 -36.066 1.00 94.50 235 GLY A CA 1
ATOM 1927 C C . GLY A 1 235 ? 25.147 4.798 -35.334 1.00 94.50 235 GLY A C 1
ATOM 1928 O O . GLY A 1 235 ? 25.196 4.329 -34.191 1.00 94.50 235 GLY A O 1
ATOM 1929 N N . LEU A 1 236 ? 23.994 4.918 -35.999 1.00 93.50 236 LEU A N 1
ATOM 1930 C CA . LEU A 1 236 ? 22.698 4.507 -35.456 1.00 93.50 236 LEU A CA 1
ATOM 1931 C C . LEU A 1 236 ? 22.675 3.008 -35.132 1.00 93.50 236 LEU A C 1
ATOM 1933 O O . LEU A 1 236 ? 22.260 2.625 -34.035 1.00 93.50 236 LEU A O 1
ATOM 1937 N N . GLN A 1 237 ? 23.186 2.167 -36.033 1.00 93.50 237 GLN A N 1
ATOM 1938 C CA . GLN A 1 237 ? 23.297 0.726 -35.820 1.00 93.50 237 GLN A CA 1
ATOM 1939 C C . GLN A 1 237 ? 24.130 0.404 -34.569 1.00 93.50 237 GLN A C 1
ATOM 1941 O O . GLN A 1 237 ? 23.723 -0.422 -33.749 1.00 93.50 237 GLN A O 1
ATOM 1946 N N . CYS A 1 238 ? 25.269 1.079 -34.382 1.00 95.12 238 CYS A N 1
ATOM 1947 C CA . CYS A 1 238 ? 26.104 0.927 -33.188 1.00 95.12 238 CYS A CA 1
ATOM 1948 C C . CYS A 1 238 ? 25.348 1.307 -31.905 1.00 95.12 238 CYS A C 1
ATOM 1950 O O . CYS A 1 238 ? 25.396 0.579 -30.909 1.00 95.12 238 CYS A O 1
ATOM 1952 N N . VAL A 1 239 ? 24.612 2.424 -31.922 1.00 95.44 239 VAL A N 1
ATOM 1953 C CA . VAL A 1 239 ? 23.826 2.890 -30.767 1.00 95.44 239 VAL A CA 1
ATOM 1954 C C . VAL A 1 239 ? 22.694 1.921 -30.426 1.00 95.44 239 VAL A C 1
ATOM 1956 O O . VAL A 1 239 ? 22.493 1.627 -29.245 1.00 95.44 239 VAL A O 1
ATOM 1959 N N . LEU A 1 240 ? 21.975 1.409 -31.428 1.00 95.00 240 LEU A N 1
ATOM 1960 C CA . LEU A 1 240 ? 20.897 0.436 -31.233 1.00 95.00 240 LEU A CA 1
ATOM 1961 C C . LEU A 1 240 ? 21.428 -0.879 -30.659 1.00 95.00 240 LEU A C 1
ATOM 1963 O O . LEU A 1 240 ? 20.884 -1.360 -29.668 1.00 95.00 240 LEU A O 1
ATOM 1967 N N . LYS A 1 241 ? 22.536 -1.408 -31.198 1.00 95.31 241 LYS A N 1
ATOM 1968 C CA . LYS A 1 241 ? 23.198 -2.611 -30.661 1.00 95.31 241 LYS A CA 1
ATOM 1969 C C . LYS A 1 241 ? 23.614 -2.431 -29.202 1.00 95.31 241 LYS A C 1
ATOM 1971 O O . LYS A 1 241 ? 23.360 -3.312 -28.384 1.00 95.31 241 LYS A O 1
ATOM 1976 N N . ARG A 1 242 ? 24.196 -1.278 -28.853 1.00 96.12 242 ARG A N 1
ATOM 1977 C CA . ARG A 1 242 ? 24.555 -0.963 -27.461 1.00 96.12 242 ARG A CA 1
ATOM 1978 C C . ARG A 1 242 ? 23.324 -0.920 -26.554 1.00 96.12 242 ARG A C 1
ATOM 1980 O O . ARG A 1 242 ? 23.325 -1.567 -25.513 1.00 96.12 242 ARG A O 1
ATOM 1987 N N . LYS A 1 243 ? 22.266 -0.206 -26.955 1.00 94.56 243 LYS A N 1
ATOM 1988 C CA . LYS A 1 243 ? 21.015 -0.133 -26.177 1.00 94.56 243 LYS A CA 1
ATOM 1989 C C . LYS A 1 243 ? 20.366 -1.503 -25.992 1.00 94.56 243 LYS A C 1
ATOM 1991 O O . LYS A 1 243 ? 19.874 -1.792 -24.908 1.00 94.56 243 LYS A O 1
ATOM 1996 N N . LEU A 1 244 ? 20.375 -2.338 -27.028 1.00 95.81 244 LEU A N 1
ATOM 1997 C CA . LEU A 1 244 ? 19.845 -3.697 -26.970 1.00 95.81 244 LEU A CA 1
ATOM 1998 C C . LEU A 1 244 ? 20.641 -4.563 -25.986 1.00 95.81 244 LEU A C 1
ATOM 2000 O O . LEU A 1 244 ? 20.050 -5.288 -25.193 1.00 95.81 244 LEU A O 1
ATOM 2004 N N . HIS A 1 245 ? 21.971 -4.455 -25.997 1.00 95.56 245 HIS A N 1
ATOM 2005 C CA . HIS A 1 245 ? 22.827 -5.149 -25.037 1.00 95.56 245 HIS A CA 1
ATOM 2006 C C . HIS A 1 245 ? 22.549 -4.712 -23.589 1.00 95.56 245 HIS A C 1
ATOM 2008 O O . HIS A 1 245 ? 22.356 -5.560 -22.720 1.00 95.56 245 HIS A O 1
ATOM 2014 N N . GLU A 1 246 ? 22.458 -3.402 -23.334 1.00 94.06 246 GLU A N 1
ATOM 2015 C CA . GLU A 1 246 ? 22.108 -2.858 -22.012 1.00 94.06 246 GLU A CA 1
ATOM 2016 C C . GLU A 1 246 ? 20.719 -3.323 -21.544 1.00 94.06 246 GLU A C 1
ATOM 2018 O O . GLU A 1 246 ? 20.543 -3.679 -20.377 1.00 94.06 246 GLU A O 1
ATOM 2023 N N . LEU A 1 247 ? 19.735 -3.345 -22.450 1.00 94.06 247 LEU A N 1
ATOM 2024 C CA . LEU A 1 247 ? 18.380 -3.802 -22.151 1.00 94.06 247 LEU A CA 1
ATOM 2025 C C . LEU A 1 247 ? 18.351 -5.289 -21.790 1.00 94.06 247 LEU A C 1
ATOM 2027 O O . LEU A 1 247 ? 17.716 -5.640 -20.800 1.00 94.06 247 LEU A O 1
ATOM 2031 N N . ARG A 1 248 ? 19.063 -6.140 -22.535 1.00 94.94 248 ARG A N 1
ATOM 2032 C CA . ARG A 1 248 ? 19.153 -7.582 -22.251 1.00 94.94 248 ARG A CA 1
ATOM 2033 C C . ARG A 1 248 ? 19.804 -7.862 -20.904 1.00 94.94 248 ARG A C 1
ATOM 2035 O O . ARG A 1 248 ? 19.241 -8.595 -20.101 1.00 94.94 248 ARG A O 1
ATOM 2042 N N . ALA A 1 249 ? 20.909 -7.183 -20.596 1.00 93.75 249 ALA A N 1
ATOM 2043 C CA . ALA A 1 249 ? 21.538 -7.283 -19.279 1.00 93.75 249 ALA A CA 1
ATOM 2044 C C . ALA A 1 249 ? 20.580 -6.860 -18.146 1.00 93.75 249 ALA A C 1
ATOM 2046 O O . ALA A 1 249 ? 20.543 -7.470 -17.072 1.00 93.75 249 ALA A O 1
ATOM 2047 N N . HIS A 1 250 ? 19.765 -5.826 -18.383 1.00 92.44 250 HIS A N 1
ATOM 2048 C CA . HIS A 1 250 ? 18.730 -5.430 -17.435 1.00 92.44 250 HIS A CA 1
ATOM 2049 C C . HIS A 1 250 ? 17.615 -6.480 -17.325 1.00 92.44 250 HIS A C 1
ATOM 2051 O O . HIS A 1 250 ? 17.243 -6.829 -16.208 1.00 92.44 250 HIS A O 1
ATOM 2057 N N . GLN A 1 251 ? 17.123 -7.025 -18.441 1.00 92.88 251 GLN A N 1
ATOM 2058 C CA . GLN A 1 251 ? 16.132 -8.105 -18.456 1.00 92.88 251 GLN A CA 1
ATOM 2059 C C . GLN A 1 251 ? 16.622 -9.332 -17.680 1.00 92.88 251 GLN A C 1
ATOM 2061 O O . GLN A 1 251 ? 15.861 -9.858 -16.876 1.00 92.88 251 GLN A O 1
ATOM 2066 N N . ASP A 1 252 ? 17.880 -9.747 -17.831 1.00 91.38 252 ASP A N 1
ATOM 2067 C CA . ASP A 1 252 ? 18.445 -10.879 -17.080 1.00 91.38 252 ASP A CA 1
ATOM 2068 C C . ASP A 1 252 ? 18.431 -10.623 -15.564 1.00 91.38 252 ASP A C 1
ATOM 2070 O O . ASP A 1 252 ? 18.041 -11.485 -14.768 1.00 91.38 252 ASP A O 1
ATOM 2074 N N . THR A 1 253 ? 18.772 -9.396 -15.160 1.00 90.75 253 THR A N 1
ATOM 2075 C CA . THR A 1 253 ? 18.713 -8.966 -13.754 1.00 90.75 253 THR A CA 1
ATOM 2076 C C . THR A 1 253 ? 17.275 -8.985 -13.226 1.00 90.75 253 THR A C 1
ATOM 2078 O O . THR A 1 253 ? 17.012 -9.482 -12.129 1.00 90.75 253 THR A O 1
ATOM 2081 N N . VAL A 1 254 ? 16.329 -8.454 -14.007 1.00 91.19 254 VAL A N 1
ATOM 2082 C CA . VAL A 1 254 ? 14.903 -8.397 -13.651 1.00 91.19 254 VAL A CA 1
ATOM 2083 C C . VAL A 1 254 ? 14.307 -9.797 -13.565 1.00 91.19 254 VAL A C 1
ATOM 2085 O O . VAL A 1 254 ? 13.639 -10.106 -12.584 1.00 91.19 254 VAL A O 1
ATOM 2088 N N . LYS A 1 255 ? 14.610 -10.664 -14.532 1.00 89.19 255 LYS A N 1
ATOM 2089 C CA . LYS A 1 255 ? 14.180 -12.063 -14.557 1.00 89.19 255 LYS A CA 1
ATOM 2090 C C . LYS A 1 255 ? 14.643 -12.799 -13.304 1.00 89.19 255 LYS A C 1
ATOM 2092 O O . LYS A 1 255 ? 13.827 -13.429 -12.645 1.00 89.19 255 LYS A O 1
ATOM 2097 N N . THR A 1 256 ? 15.916 -12.653 -12.940 1.00 88.00 256 THR A N 1
ATOM 2098 C CA . THR A 1 256 ? 16.477 -13.265 -11.723 1.00 88.00 256 THR A CA 1
ATOM 2099 C C . THR A 1 256 ? 15.809 -12.728 -10.455 1.00 88.00 256 THR A C 1
ATOM 2101 O O . THR A 1 256 ? 15.514 -13.478 -9.534 1.00 88.00 256 THR A O 1
ATOM 2104 N N . SER A 1 257 ? 15.521 -11.426 -10.405 1.00 88.12 257 SER A N 1
ATOM 2105 C CA . SER A 1 257 ? 14.876 -10.810 -9.237 1.00 88.12 257 SER A CA 1
ATOM 2106 C C . SER A 1 257 ? 13.415 -11.251 -9.082 1.00 88.12 257 SER A C 1
ATOM 2108 O O . SER A 1 257 ? 12.957 -11.510 -7.974 1.00 88.12 257 SER A O 1
ATOM 2110 N N . TYR A 1 258 ? 12.688 -11.376 -10.194 1.00 89.44 258 TYR A N 1
ATOM 2111 C CA . TYR A 1 258 ? 11.291 -11.808 -10.214 1.00 89.44 258 TYR A CA 1
ATOM 2112 C C . TYR A 1 258 ? 11.098 -13.310 -10.020 1.00 89.44 258 TYR A C 1
ATOM 2114 O O . TYR A 1 258 ? 10.009 -13.705 -9.627 1.00 89.44 258 TYR A O 1
ATOM 2122 N N . GLN A 1 259 ? 12.134 -14.140 -10.183 1.00 82.06 259 GLN A N 1
ATOM 2123 C CA . GLN A 1 259 ? 12.082 -15.550 -9.766 1.00 82.06 259 GLN A CA 1
ATOM 2124 C C . GLN A 1 259 ? 11.798 -15.714 -8.266 1.00 82.06 259 GLN A C 1
ATOM 2126 O O . GLN A 1 259 ? 11.241 -16.726 -7.866 1.00 82.06 259 GLN A O 1
ATOM 2131 N N . ALA A 1 260 ? 12.150 -14.724 -7.438 1.00 71.62 260 ALA A N 1
ATOM 2132 C CA . ALA A 1 260 ? 11.831 -14.732 -6.009 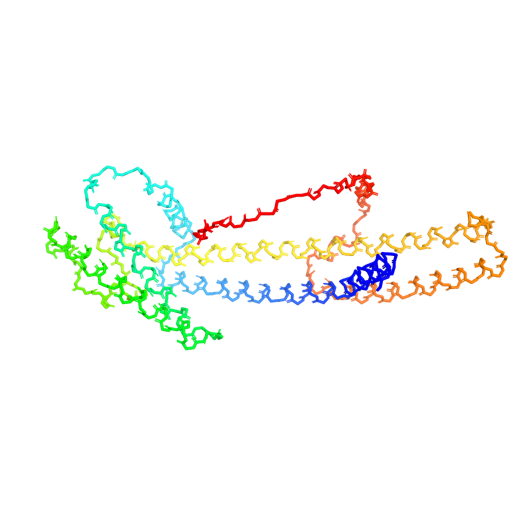1.00 71.62 260 ALA A CA 1
ATOM 2133 C C . ALA A 1 260 ? 10.350 -14.417 -5.709 1.00 71.62 260 ALA A C 1
ATOM 2135 O O . ALA A 1 260 ? 9.913 -14.528 -4.566 1.00 71.62 260 ALA A O 1
ATOM 2136 N N . ILE A 1 261 ? 9.585 -13.992 -6.716 1.00 79.56 261 ILE A N 1
ATOM 2137 C CA . ILE A 1 261 ? 8.143 -13.769 -6.643 1.00 79.56 261 ILE A CA 1
ATOM 2138 C C . ILE A 1 261 ? 7.495 -15.027 -7.243 1.00 79.56 261 ILE A C 1
ATOM 2140 O O . ILE A 1 261 ? 7.245 -15.083 -8.446 1.00 79.56 261 ILE A O 1
ATOM 2144 N N . ASP A 1 262 ? 7.303 -16.051 -6.400 1.00 60.78 262 ASP A N 1
ATOM 2145 C CA . ASP A 1 262 ? 6.961 -17.456 -6.732 1.00 60.78 262 ASP A CA 1
ATOM 2146 C C . ASP A 1 262 ? 5.895 -17.658 -7.836 1.00 60.78 262 ASP A C 1
ATOM 2148 O O . ASP A 1 262 ? 5.925 -18.648 -8.560 1.00 60.78 262 ASP A O 1
ATOM 2152 N N . THR A 1 263 ? 4.978 -16.709 -8.034 1.00 55.12 263 THR A N 1
ATOM 2153 C CA . THR A 1 263 ? 3.868 -16.777 -9.003 1.00 55.12 263 THR A CA 1
ATOM 2154 C C . THR A 1 263 ? 4.175 -16.261 -10.411 1.00 55.12 263 THR A C 1
ATOM 2156 O O . THR A 1 263 ? 3.359 -16.432 -11.314 1.00 55.12 263 THR A O 1
ATOM 2159 N N . ILE A 1 264 ? 5.330 -15.641 -10.661 1.00 53.09 264 ILE A N 1
ATOM 2160 C CA . ILE A 1 264 ? 5.661 -15.155 -12.017 1.00 53.09 264 ILE A CA 1
ATOM 2161 C C . ILE A 1 264 ? 6.221 -16.302 -12.883 1.00 53.09 264 ILE A C 1
ATOM 2163 O O . ILE A 1 264 ? 6.105 -16.290 -14.112 1.00 53.09 264 ILE A O 1
ATOM 2167 N N . THR A 1 265 ? 6.777 -17.337 -12.251 1.00 49.31 265 THR A N 1
ATOM 2168 C CA . THR A 1 265 ? 7.488 -18.429 -12.926 1.00 49.31 265 THR A CA 1
ATOM 2169 C C . THR A 1 265 ? 6.571 -19.306 -13.790 1.00 49.31 265 THR A C 1
ATOM 2171 O O . THR A 1 265 ? 6.994 -19.724 -14.865 1.00 49.31 265 THR A O 1
ATOM 2174 N N . GLU A 1 266 ? 5.303 -19.505 -13.407 1.00 47.78 266 GLU A N 1
ATOM 2175 C CA . GLU A 1 266 ? 4.331 -20.305 -14.182 1.00 47.78 266 GLU A CA 1
ATOM 2176 C C . GLU A 1 266 ? 3.754 -19.583 -15.415 1.00 47.78 266 GLU A C 1
ATOM 2178 O O . GLU A 1 266 ? 3.133 -20.215 -16.267 1.00 47.78 266 GLU A O 1
ATOM 2183 N N . HIS A 1 267 ? 3.948 -18.266 -15.555 1.00 44.16 267 HIS A N 1
ATOM 2184 C CA . HIS A 1 267 ? 3.374 -17.474 -16.659 1.00 44.16 267 HIS A CA 1
ATOM 2185 C C . HIS A 1 267 ? 4.420 -16.778 -17.539 1.00 44.16 267 HIS A C 1
ATOM 2187 O O . HIS A 1 267 ? 4.065 -16.125 -18.519 1.00 44.16 267 HIS A O 1
ATOM 2193 N N . ILE A 1 268 ? 5.714 -16.918 -17.230 1.00 48.81 268 ILE A N 1
ATOM 2194 C CA . ILE A 1 268 ? 6.797 -16.519 -18.146 1.00 48.81 268 ILE A CA 1
ATOM 2195 C C . ILE A 1 268 ? 6.965 -17.545 -19.283 1.00 48.81 268 ILE A C 1
ATOM 2197 O O . ILE A 1 268 ? 7.498 -17.201 -20.339 1.00 48.81 268 ILE A O 1
ATOM 2201 N N . THR A 1 269 ? 6.518 -18.788 -19.083 1.00 42.62 269 THR A N 1
ATOM 2202 C CA . THR A 1 269 ? 6.727 -19.918 -20.002 1.00 42.62 269 THR A CA 1
ATOM 2203 C C . THR A 1 269 ? 5.565 -20.202 -20.950 1.00 42.62 269 THR A C 1
ATOM 2205 O O . THR A 1 269 ? 5.762 -20.976 -21.881 1.00 42.62 269 THR A O 1
ATOM 2208 N N . VAL A 1 270 ? 4.392 -19.588 -20.762 1.00 38.50 270 VAL A N 1
ATOM 2209 C CA . VAL A 1 270 ? 3.217 -19.845 -21.608 1.00 38.50 270 VAL A CA 1
ATOM 2210 C C . VAL A 1 270 ? 2.984 -18.683 -22.574 1.00 38.50 270 VAL A C 1
ATOM 2212 O O . VAL A 1 270 ? 3.109 -17.511 -22.225 1.00 38.50 270 VAL A O 1
ATOM 2215 N N . GLU A 1 271 ? 2.737 -19.077 -23.813 1.00 41.88 271 GLU A N 1
ATOM 2216 C CA . GLU A 1 271 ? 2.692 -18.330 -25.061 1.00 41.88 271 GLU A CA 1
ATOM 2217 C C . GLU A 1 271 ? 1.820 -17.061 -25.083 1.00 41.88 271 GLU A C 1
ATOM 2219 O O . GLU A 1 271 ? 0.857 -16.902 -24.341 1.00 41.88 271 GLU A O 1
ATOM 2224 N N . GLU A 1 272 ? 2.216 -16.173 -26.005 1.00 46.97 272 GLU A N 1
ATOM 2225 C CA . GLU A 1 272 ? 1.383 -15.222 -26.756 1.00 46.97 272 GLU A CA 1
ATOM 2226 C C . GLU A 1 272 ? 0.290 -14.468 -25.981 1.00 46.97 272 GLU A C 1
ATOM 2228 O O . GLU A 1 272 ? -0.900 -14.741 -26.084 1.00 46.97 272 GLU A O 1
ATOM 2233 N N . CYS A 1 273 ? 0.679 -13.394 -25.288 1.00 33.22 273 CYS A N 1
ATOM 2234 C CA . CYS A 1 273 ? -0.264 -12.305 -25.041 1.00 33.22 273 CYS A CA 1
ATOM 2235 C C . CYS A 1 273 ? -0.182 -11.320 -26.210 1.00 33.22 273 CYS A C 1
ATOM 2237 O O . CYS A 1 273 ? 0.764 -10.531 -26.297 1.00 33.22 273 CYS A O 1
ATOM 2239 N N . GLU A 1 274 ? -1.172 -11.390 -27.101 1.00 37.28 274 GLU A N 1
ATOM 2240 C CA . GLU A 1 274 ? -1.514 -10.325 -28.043 1.00 37.28 274 GLU A CA 1
ATOM 2241 C C . GLU A 1 274 ? -1.462 -8.966 -27.337 1.00 37.28 274 GLU A C 1
ATOM 2243 O O . GLU A 1 274 ? -1.990 -8.789 -26.238 1.00 37.28 274 GLU A O 1
ATOM 2248 N N . TYR A 1 275 ? -0.781 -8.010 -27.966 1.00 37.97 275 TYR A N 1
ATOM 2249 C CA . TYR A 1 275 ? -0.673 -6.640 -27.483 1.00 37.97 275 TYR A CA 1
ATOM 2250 C C . TYR A 1 275 ? -2.060 -5.989 -27.449 1.00 37.97 275 TYR A C 1
ATOM 2252 O O . TYR A 1 275 ? -2.635 -5.759 -28.514 1.00 37.97 275 TYR A O 1
ATOM 2260 N N . PRO A 1 276 ? -2.579 -5.560 -26.286 1.00 36.47 276 PRO A N 1
ATOM 2261 C CA . PRO A 1 276 ? -3.630 -4.564 -26.284 1.00 36.47 276 PRO A CA 1
ATOM 2262 C C . PRO A 1 276 ? -2.986 -3.249 -26.740 1.00 36.47 276 PRO A C 1
ATOM 2264 O O . PRO A 1 276 ? -2.030 -2.766 -26.125 1.00 36.47 276 PRO A O 1
ATOM 2267 N N . ASN A 1 277 ? -3.478 -2.707 -27.852 1.00 36.03 277 ASN A N 1
ATOM 2268 C CA . ASN A 1 277 ? -3.042 -1.452 -28.456 1.00 36.03 277 ASN A CA 1
ATOM 2269 C C . ASN A 1 277 ? -3.385 -0.251 -27.549 1.00 36.03 277 ASN A C 1
ATOM 2271 O O . ASN A 1 277 ? -4.289 0.523 -27.838 1.00 36.03 277 ASN A O 1
ATOM 2275 N N . TRP A 1 278 ? -2.695 -0.103 -26.418 1.00 41.25 278 TRP A N 1
ATOM 2276 C CA . TRP A 1 278 ? -2.822 1.056 -25.534 1.00 41.25 278 TRP A CA 1
ATOM 2277 C C . TRP A 1 278 ? -1.598 1.949 -25.671 1.00 41.25 278 TRP A C 1
ATOM 2279 O O . TRP A 1 278 ? -0.769 1.997 -24.766 1.00 41.25 278 TRP A O 1
ATOM 2289 N N . LEU A 1 279 ? -1.462 2.618 -26.819 1.00 36.84 279 LEU A N 1
ATOM 2290 C CA . LEU A 1 279 ? -0.629 3.816 -26.983 1.00 36.84 279 LEU A CA 1
ATOM 2291 C C . LEU A 1 279 ? -0.857 4.450 -28.367 1.00 36.84 279 LEU A C 1
ATOM 2293 O O . LEU A 1 279 ? 0.063 4.569 -29.168 1.00 36.84 279 LEU A O 1
ATOM 2297 N N . GLU A 1 280 ? -2.074 4.924 -28.624 1.00 31.06 280 GLU A N 1
ATOM 2298 C CA . GLU A 1 280 ? -2.231 6.134 -29.436 1.00 31.06 280 GLU A CA 1
ATOM 2299 C C . GLU A 1 280 ? -2.445 7.304 -28.469 1.00 31.06 280 GLU A C 1
ATOM 2301 O O . GLU A 1 280 ? -3.478 7.370 -27.799 1.00 31.06 280 GLU A O 1
ATOM 2306 N N . PRO A 1 281 ? -1.468 8.213 -28.310 1.00 34.50 281 PRO A N 1
ATOM 2307 C CA . PRO A 1 281 ? -1.714 9.474 -27.636 1.00 34.50 281 PRO A CA 1
ATOM 2308 C C . PRO A 1 281 ? -2.711 10.267 -28.485 1.00 34.50 281 PRO A C 1
ATOM 2310 O O . PRO A 1 281 ? -2.346 10.815 -29.521 1.00 34.50 281 PRO A O 1
ATOM 2313 N N . SER A 1 282 ? -3.973 10.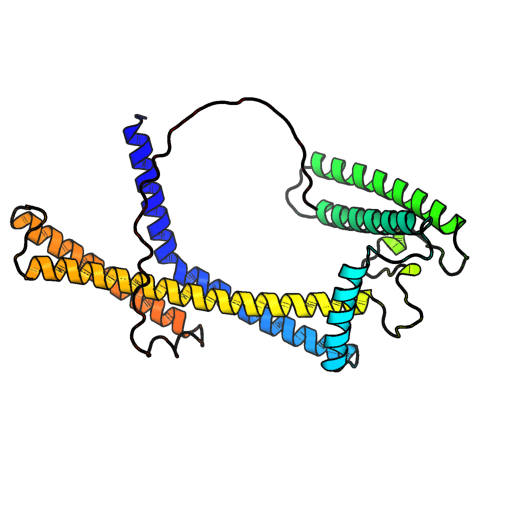328 -28.061 1.00 33.03 282 SER A N 1
ATOM 2314 C CA . SER A 1 282 ? -4.907 11.311 -28.599 1.00 33.03 282 SER A CA 1
ATOM 2315 C C . SER A 1 282 ? -4.320 12.697 -28.334 1.00 33.03 282 SER A C 1
ATOM 2317 O O . SER A 1 282 ? -4.115 13.069 -27.173 1.00 33.03 282 SER A O 1
ATOM 2319 N N . GLU A 1 283 ? -4.025 13.443 -29.395 1.00 38.16 283 GLU A N 1
ATOM 2320 C CA . GLU A 1 283 ? -3.659 14.855 -29.333 1.00 38.16 283 GLU A CA 1
ATOM 2321 C C . GLU A 1 283 ? -4.817 15.654 -28.721 1.00 38.16 283 GLU A C 1
ATOM 2323 O O . GLU A 1 283 ? -5.688 16.173 -29.414 1.00 38.16 283 GLU A O 1
ATOM 2328 N N . VAL A 1 284 ? -4.851 15.755 -27.393 1.00 33.84 284 VAL A N 1
ATOM 2329 C CA . VAL A 1 284 ? -5.726 16.705 -26.711 1.00 33.84 284 VAL A CA 1
ATOM 2330 C C . VAL A 1 284 ? -4.953 18.011 -26.598 1.00 33.84 284 VAL A C 1
ATOM 2332 O O . VAL A 1 284 ? -4.127 18.208 -25.705 1.00 33.84 284 VAL A O 1
ATOM 2335 N N . LEU A 1 285 ? -5.206 18.890 -27.566 1.00 32.59 285 LEU A N 1
ATOM 2336 C CA . LEU A 1 285 ? -4.839 20.302 -27.548 1.00 32.59 285 LEU A CA 1
ATOM 2337 C C . LEU A 1 285 ? -5.302 20.938 -26.231 1.00 32.59 285 LEU A C 1
ATOM 2339 O O . LEU A 1 285 ? -6.480 21.241 -26.046 1.00 32.59 285 LEU A O 1
ATOM 2343 N N . TYR A 1 286 ? -4.365 21.160 -25.311 1.00 33.00 286 TYR A N 1
ATOM 2344 C CA . TYR A 1 286 ? -4.617 21.944 -24.108 1.00 33.00 286 TYR A CA 1
ATOM 2345 C C . TYR A 1 286 ? -4.621 23.430 -24.489 1.00 33.00 286 TYR A C 1
ATOM 2347 O O . TYR A 1 286 ? -3.578 24.087 -24.549 1.00 33.00 286 TYR A O 1
ATOM 2355 N N . SER A 1 287 ? -5.809 23.960 -24.780 1.00 31.72 287 SER A N 1
ATOM 2356 C CA . SER A 1 287 ? -6.036 25.401 -24.847 1.00 31.72 287 SER A CA 1
ATOM 2357 C C . SER A 1 287 ? -5.837 25.997 -23.457 1.00 31.72 287 SER A C 1
ATOM 2359 O O . SER A 1 287 ? -6.575 25.716 -22.516 1.00 31.72 287 SER A O 1
ATOM 2361 N N . SER A 1 288 ? -4.794 26.811 -23.333 1.00 32.62 288 SER A N 1
ATOM 2362 C CA . SER A 1 288 ? -4.524 27.642 -22.168 1.00 32.62 288 SER A CA 1
ATOM 2363 C C . SER A 1 288 ? -5.611 28.711 -22.053 1.00 32.62 288 SER A C 1
ATOM 2365 O O . SER A 1 288 ? -5.708 29.576 -22.919 1.00 32.62 288 SER A O 1
ATOM 2367 N N . SER A 1 289 ? -6.388 28.669 -20.972 1.00 30.89 289 SER A N 1
ATOM 2368 C CA . SER A 1 289 ? -7.125 29.832 -20.484 1.00 30.89 289 SER A CA 1
ATOM 2369 C C . SER A 1 289 ? -6.716 30.065 -19.037 1.00 30.89 289 SER A C 1
ATOM 2371 O O . SER A 1 289 ? -6.972 29.237 -18.166 1.00 30.89 289 SER A O 1
ATOM 2373 N N . ASN A 1 290 ? -6.009 31.171 -18.814 1.00 34.94 290 ASN A N 1
ATOM 2374 C CA . ASN A 1 290 ? -5.928 31.794 -17.501 1.00 34.94 290 ASN A CA 1
ATOM 2375 C C . ASN A 1 290 ? -7.326 32.308 -17.149 1.00 34.94 290 ASN A C 1
ATOM 2377 O O . ASN A 1 290 ? -7.960 32.901 -18.017 1.00 34.94 290 ASN A O 1
ATOM 2381 N N . ASP A 1 291 ? -7.779 32.081 -15.917 1.00 31.11 291 ASP A N 1
ATOM 2382 C CA . ASP A 1 291 ? -8.309 33.125 -15.033 1.00 31.11 291 ASP A CA 1
ATOM 2383 C C . ASP A 1 291 ? -8.778 32.540 -13.689 1.00 31.11 291 ASP A C 1
ATOM 2385 O O . ASP A 1 291 ? -9.132 31.366 -13.605 1.00 31.11 291 ASP A O 1
ATOM 2389 N N . LEU A 1 292 ? -8.817 33.429 -12.682 1.00 31.47 292 LEU A N 1
ATOM 2390 C CA . LEU A 1 292 ? -9.323 33.311 -11.296 1.00 31.47 292 LEU A CA 1
ATOM 2391 C C . LEU A 1 292 ? -8.264 32.849 -10.266 1.00 31.47 292 LEU A C 1
ATOM 2393 O O . LEU A 1 292 ? -7.767 31.733 -10.335 1.00 31.47 292 LEU A O 1
ATOM 2397 N N . SER A 1 293 ? -7.709 33.685 -9.373 1.00 29.84 293 SER A N 1
ATOM 2398 C CA . SER A 1 293 ? -8.259 34.678 -8.418 1.00 29.84 293 SER A CA 1
ATOM 2399 C C . SER A 1 293 ? -9.019 34.074 -7.229 1.00 29.84 293 SER A C 1
ATOM 2401 O O . SER A 1 293 ? -10.056 33.462 -7.431 1.00 29.84 293 SER A O 1
ATOM 2403 N N . SER A 1 294 ? -8.518 34.419 -6.031 1.00 32.94 294 SER A N 1
ATOM 2404 C CA . SER A 1 294 ? -9.101 34.415 -4.672 1.00 32.94 294 SER A CA 1
ATOM 2405 C C . SER A 1 294 ? -9.579 33.114 -4.020 1.00 32.94 294 SER A C 1
ATOM 2407 O O . SER A 1 294 ? -10.480 32.457 -4.513 1.00 32.94 294 SER A O 1
ATOM 2409 N N . ASP A 1 295 ? -8.974 32.873 -2.850 1.00 32.75 295 ASP A N 1
ATOM 2410 C CA . ASP A 1 295 ? -9.589 32.709 -1.520 1.00 32.75 295 ASP A CA 1
ATOM 2411 C C . ASP A 1 295 ? -10.716 31.688 -1.272 1.00 32.75 295 ASP A C 1
ATOM 2413 O O . ASP A 1 295 ? -11.710 31.629 -1.984 1.00 32.75 295 ASP A O 1
ATOM 2417 N N . GLU A 1 296 ? -10.562 31.024 -0.114 1.00 33.97 296 GLU A N 1
ATOM 2418 C CA . GLU A 1 296 ? -11.536 30.199 0.626 1.00 33.97 296 GLU A CA 1
ATOM 2419 C C . GLU A 1 296 ? -11.857 28.847 -0.068 1.00 33.97 296 GLU A C 1
ATOM 2421 O O . GLU A 1 296 ? -11.891 28.729 -1.282 1.00 33.97 296 GLU A O 1
ATOM 2426 N N . ASP A 1 297 ? -11.965 27.696 0.587 1.00 33.50 297 ASP A N 1
ATOM 2427 C CA . ASP A 1 297 ? -12.459 27.423 1.922 1.00 33.50 297 ASP A CA 1
ATOM 2428 C C . ASP A 1 297 ? -12.011 26.042 2.420 1.00 33.50 297 ASP A C 1
ATOM 2430 O O . ASP A 1 297 ? -11.549 25.168 1.678 1.00 33.50 297 ASP A O 1
ATOM 2434 N N . ASP A 1 298 ? -12.215 25.877 3.721 1.00 38.09 298 ASP A N 1
ATOM 2435 C CA . ASP A 1 298 ? -12.229 24.630 4.466 1.00 38.09 298 ASP A CA 1
ATOM 2436 C C . ASP A 1 298 ? -12.995 23.492 3.763 1.00 38.09 298 ASP A C 1
ATOM 2438 O O . ASP A 1 298 ? -14.149 23.642 3.368 1.00 38.09 298 ASP A O 1
ATOM 2442 N N . ALA A 1 299 ? -12.415 22.289 3.754 1.00 32.19 299 ALA A N 1
ATOM 2443 C CA . ALA A 1 299 ? -13.192 21.055 3.653 1.00 32.19 299 ALA A CA 1
ATOM 2444 C C . ALA A 1 299 ? -12.452 19.872 4.297 1.00 32.19 299 ALA A C 1
ATOM 2446 O O . ALA A 1 299 ? -11.493 19.321 3.760 1.00 32.19 299 ALA A O 1
ATOM 2447 N N . PHE A 1 300 ? -12.910 19.543 5.506 1.00 33.50 300 PHE A N 1
ATOM 2448 C CA . PHE A 1 300 ? -13.095 18.202 6.061 1.00 33.50 300 PHE A CA 1
ATOM 2449 C C . PHE A 1 300 ? -12.469 17.025 5.290 1.00 33.50 300 PHE A C 1
ATOM 2451 O O . PHE A 1 300 ? -12.956 16.617 4.240 1.00 33.50 300 PHE A O 1
ATOM 2458 N N . LEU A 1 301 ? -11.472 16.393 5.911 1.00 35.97 301 LEU A N 1
ATOM 2459 C CA . LEU A 1 301 ? -11.198 14.971 5.715 1.00 35.97 301 LEU A CA 1
ATOM 2460 C C . LEU A 1 301 ? -11.672 14.252 6.979 1.00 35.97 301 LEU A C 1
ATOM 2462 O O . LEU A 1 301 ? -11.006 14.323 8.018 1.00 35.97 301 LEU A O 1
ATOM 2466 N N . LEU A 1 302 ? -12.875 13.683 6.869 1.00 38.88 302 LEU A N 1
ATOM 2467 C CA . LEU A 1 302 ? -13.384 12.612 7.726 1.00 38.88 302 LEU A CA 1
ATOM 2468 C C . LEU A 1 302 ? -12.493 11.375 7.567 1.00 38.88 302 LEU A C 1
ATOM 2470 O O . LEU A 1 302 ? -12.108 11.085 6.410 1.00 38.88 302 LEU A O 1
#

Sequence (302 aa):
MSKAGRTDLLTLQCMGWNKMKTKNMCQTICTRYQKTQQNLKKETESLQDMKKELSVDDGILYQWVTDVQEWAHTTSVGNNDAAIQPIRNTIEELSLCIKQRQHRLYRHTATNKGRNKIRRKMNEERKKLSSSIEQHNALVDPSFKVVSIEEVLQNDFVFPWQLTEQDDVNLLTKEKVFDKVMLIQRLEEEQTVLVQEAKQHWLYLRSQEHKLNSLLDTIISGVNPWNLPDDGIQGLQCVLKRKLHELRAHQDTVKTSYQAIDTITEHITVEECEYPNWLEPSEVLYSSSNDLSSDEDDAFLL

pLDDT: mean 80.63, std 19.31, range [29.84, 96.69]

Radius of gyration: 30.52 Å; Cα contacts (8 Å, |Δi|>4): 149; chains: 1; bounding box: 64×56×84 Å

Foldseek 3Di:
DDPVVVVVVVVVVVVVVVVCCLLCVLVVLLVLLVVLVVVLVVLVVVLVVLCVVVVHDVVVLVVLLVVLVVVVVCLVPDPDCVPLVVLVVLLLVLLVLLLVLVVVLPPPDDDPVRNVVSVVVSVVSLVVNVVSLVVNQVVDDPQQRDDDSVLSNDPPRDHSVQDDPPDPDGNVSSVVSNVSVVSSVVSVVSLVVSLVSLVVSLVVLVVVLVVLVVVLVCLVVVHDPPPDPPVVSVVVNVVSVVVNVVSVVSSVVSVVSCVVSVPNVVVVPDDDDDDPPPDDPDPPPPDDDDDDDDDDDDDDDD